Protein AF-A0A8J2H955-F1 (afdb_monomer)

pLDDT: mean 85.2, std 18.36, range [28.31, 98.69]

Foldseek 3Di:
DDDDDDPPPCPPDVVVLVVVLVVVVPPPPDDDDFPKDKFWDKAKAFDWDQDPVLLVVLLVLLLVLVLVLLCLQFQDQPPDDDPVRQQVQLVLVLLVQLLLLLLNVPPCSVVLNVVSVPQHSNCSRGPCGSVNSCVSSVVVVPDDHDDDDPVCPDCVNVVVSVLSNQLSSLSSLLVQCVVPVPDCSLVSNLVNQQVVLSRDPDPVVSVVSVVVNSNRQASCCSVQSVRSNVSSLVVVQVVCVVVVHDRDDPVNVCVVSVMDTPDIDIDIDIDIGGPD

Secondary structure (DSSP, 8-state):
-------------HHHHHHHHHHHTTS--SS-SS-EEEEEEEEEEEEE---HHHHHHHHHHHHHHHHHHHHHHHSS--TT--HHHHHHHHHHHHHHHHHHHHHH--TTHHHHHHHHHHS-HHHHHHH--HHHHHHHTT-TTTS------GGGGSHHHHHHHHHHHHHHHHHHHHHHHHH-TT-THHHHHHHHHHTGGGG-S-HHHHHHHHHT-HIIIIIHIIIII--HHHHHHHHHHHHHHHTTPPPPPHHHHHHHTT--EEEEEEEEEEEEEE--

Structure (mmCIF, N/CA/C/O backbone):
data_AF-A0A8J2H955-F1
#
_entry.id   AF-A0A8J2H955-F1
#
loop_
_atom_site.group_PDB
_atom_site.id
_atom_site.type_symbol
_atom_site.label_atom_id
_atom_site.label_alt_id
_atom_site.label_comp_id
_atom_site.label_asym_id
_atom_site.label_entity_id
_atom_site.label_seq_id
_atom_site.pdbx_PDB_ins_code
_atom_site.Cartn_x
_atom_site.Cartn_y
_atom_site.Cartn_z
_atom_site.occupancy
_atom_site.B_iso_or_equiv
_atom_site.auth_seq_id
_atom_site.auth_comp_id
_atom_site.auth_asym_id
_atom_site.auth_atom_id
_atom_site.pdbx_PDB_model_num
ATOM 1 N N . MET A 1 1 ? 15.529 -9.985 -53.900 1.00 35.44 1 MET A N 1
ATOM 2 C CA . MET A 1 1 ? 14.830 -8.709 -53.659 1.00 35.44 1 MET A CA 1
ATOM 3 C C . MET A 1 1 ? 13.388 -9.089 -53.361 1.00 35.44 1 MET A C 1
ATOM 5 O O . MET A 1 1 ? 12.715 -9.525 -54.276 1.00 35.44 1 MET A O 1
ATOM 9 N N . ASP A 1 2 ? 12.890 -9.175 -52.136 1.00 31.95 2 ASP A N 1
ATOM 10 C CA . ASP A 1 2 ? 13.379 -8.691 -50.850 1.00 31.95 2 ASP A CA 1
ATOM 11 C C . ASP A 1 2 ? 13.046 -9.694 -49.746 1.00 31.95 2 ASP A C 1
ATOM 13 O O . ASP A 1 2 ? 11.922 -10.178 -49.628 1.00 31.95 2 ASP A O 1
ATOM 17 N N . SER A 1 3 ? 14.057 -9.981 -48.932 1.00 28.31 3 SER A N 1
ATOM 18 C CA . SER A 1 3 ? 13.954 -10.643 -47.641 1.00 28.31 3 SER A CA 1
ATOM 19 C C . SER A 1 3 ? 13.573 -9.603 -46.590 1.00 28.31 3 SER A C 1
ATOM 21 O O . SER A 1 3 ? 14.404 -8.790 -46.193 1.00 28.31 3 SER A O 1
ATOM 23 N N . THR A 1 4 ? 12.332 -9.625 -46.117 1.00 31.55 4 THR A N 1
ATOM 24 C CA . THR A 1 4 ? 11.939 -8.918 -44.892 1.00 31.55 4 THR A CA 1
ATOM 25 C C . THR A 1 4 ? 12.039 -9.893 -43.724 1.00 31.55 4 THR A C 1
ATOM 27 O O . THR A 1 4 ? 11.095 -10.612 -43.403 1.00 31.55 4 THR A O 1
ATOM 30 N N . SER A 1 5 ? 13.214 -9.945 -43.092 1.00 33.41 5 SER A N 1
ATOM 31 C CA . SER A 1 5 ? 13.364 -10.534 -41.763 1.00 33.41 5 SER A CA 1
ATOM 32 C C . SER A 1 5 ? 12.702 -9.600 -40.752 1.00 33.41 5 SER A C 1
ATOM 34 O O . SER A 1 5 ? 13.206 -8.512 -40.475 1.00 33.41 5 SER A O 1
ATOM 36 N N . LYS A 1 6 ? 11.552 -10.010 -40.214 1.00 35.56 6 LYS A N 1
ATOM 37 C CA . LYS A 1 6 ? 11.031 -9.440 -38.973 1.00 35.56 6 LYS A CA 1
ATOM 38 C C . LYS A 1 6 ? 11.935 -9.925 -37.845 1.00 35.56 6 LYS A C 1
ATOM 40 O O . LYS A 1 6 ? 11.899 -11.099 -37.495 1.00 35.56 6 LYS A O 1
ATOM 45 N N . GLU A 1 7 ? 12.761 -9.030 -37.320 1.00 32.94 7 GLU A N 1
ATOM 46 C CA . GLU A 1 7 ? 13.358 -9.200 -35.999 1.00 32.94 7 GLU A CA 1
ATOM 47 C C . GLU A 1 7 ? 12.220 -9.202 -34.973 1.00 32.94 7 GLU A C 1
ATOM 49 O O . GLU A 1 7 ? 11.666 -8.160 -34.620 1.00 32.94 7 GLU A O 1
ATOM 54 N N . GLU A 1 8 ? 11.831 -10.392 -34.521 1.00 30.61 8 GLU A N 1
ATOM 55 C CA . GLU A 1 8 ? 11.134 -10.548 -33.252 1.00 30.61 8 GLU A CA 1
ATOM 56 C C . GLU A 1 8 ? 12.103 -10.117 -32.150 1.00 30.61 8 GLU A C 1
ATOM 58 O O . GLU A 1 8 ? 13.064 -10.814 -31.820 1.00 30.61 8 GLU A O 1
ATOM 63 N N . LYS A 1 9 ? 11.874 -8.923 -31.596 1.00 34.81 9 LYS A N 1
ATOM 64 C CA . LYS A 1 9 ? 12.478 -8.529 -30.328 1.00 34.81 9 LYS A CA 1
ATOM 65 C C . LYS A 1 9 ? 11.971 -9.496 -29.265 1.00 34.81 9 LYS A C 1
ATOM 67 O O . LYS A 1 9 ? 10.814 -9.442 -28.862 1.00 34.81 9 LYS A O 1
ATOM 72 N N . ASN A 1 10 ? 12.860 -10.386 -28.850 1.00 32.25 10 ASN A N 1
ATOM 73 C CA . ASN A 1 10 ? 12.700 -11.278 -27.715 1.00 32.25 10 ASN A CA 1
ATOM 74 C C . ASN A 1 10 ? 12.723 -10.421 -26.433 1.00 32.25 10 ASN A C 1
ATOM 76 O O . ASN A 1 10 ? 13.755 -10.280 -25.780 1.00 32.25 10 ASN A O 1
ATOM 80 N N . GLU A 1 11 ? 11.608 -9.765 -26.108 1.00 36.22 11 GLU A N 1
ATOM 81 C CA . GLU A 1 11 ? 11.384 -9.268 -24.752 1.00 36.22 11 GLU A CA 1
ATOM 82 C C . GLU A 1 11 ? 11.273 -10.501 -23.853 1.00 36.22 11 GLU A C 1
ATOM 84 O O . GLU A 1 11 ? 10.331 -11.286 -23.981 1.00 36.22 11 GLU A O 1
ATOM 89 N N . LEU A 1 12 ? 12.272 -10.718 -22.988 1.00 39.44 12 LEU A N 1
ATOM 90 C CA . LEU A 1 12 ? 12.205 -11.757 -21.965 1.00 39.44 12 LEU A CA 1
ATOM 91 C C . LEU A 1 12 ? 10.891 -11.584 -21.202 1.00 39.44 12 LEU A C 1
ATOM 93 O O . LEU A 1 12 ? 10.667 -10.580 -20.527 1.00 39.44 12 LEU A O 1
ATOM 97 N N . HIS A 1 13 ? 10.008 -12.569 -21.330 1.00 45.59 13 HIS A N 1
ATOM 98 C CA . HIS A 1 13 ? 8.721 -12.556 -20.661 1.00 45.59 13 HIS A CA 1
ATOM 99 C C . HIS A 1 13 ? 8.967 -12.474 -19.138 1.00 45.59 13 HIS A C 1
ATOM 101 O O . HIS A 1 13 ? 9.702 -13.313 -18.613 1.00 45.59 13 HIS A O 1
ATOM 107 N N . PRO A 1 14 ? 8.300 -11.571 -18.387 1.00 51.19 14 PRO A N 1
ATOM 108 C CA . PRO A 1 14 ? 8.472 -11.413 -16.931 1.00 51.19 14 PRO A CA 1
ATOM 109 C C . PRO A 1 14 ? 8.322 -12.704 -16.100 1.00 51.19 14 PRO A C 1
ATOM 111 O O . PRO A 1 14 ? 8.795 -12.788 -14.970 1.00 51.19 14 PRO A O 1
ATOM 114 N N . LYS A 1 15 ? 7.703 -13.750 -16.671 1.00 44.62 15 LYS A N 1
ATOM 115 C CA . LYS A 1 15 ? 7.627 -15.093 -16.083 1.00 44.62 15 LYS A CA 1
ATOM 116 C C . LYS A 1 15 ? 9.001 -15.751 -15.919 1.00 44.62 15 LYS A C 1
ATOM 118 O O . LYS A 1 15 ? 9.215 -16.387 -14.896 1.00 44.62 15 LYS A O 1
ATOM 123 N N . GLN A 1 16 ? 9.916 -15.592 -16.880 1.00 41.28 16 GLN A N 1
ATOM 124 C CA . GLN A 1 16 ? 11.259 -16.181 -16.799 1.00 41.28 16 GLN A CA 1
ATOM 125 C C . GLN A 1 16 ? 12.101 -15.509 -15.709 1.00 41.28 16 GLN A C 1
ATOM 127 O O . GLN A 1 16 ? 12.694 -16.207 -14.897 1.00 41.28 16 GLN A O 1
ATOM 132 N N . MET A 1 17 ? 12.046 -14.178 -15.588 1.00 48.97 17 MET A N 1
ATOM 133 C CA . MET A 1 17 ? 12.744 -13.459 -14.508 1.00 48.97 17 MET A CA 1
ATOM 134 C C . MET A 1 17 ? 12.231 -13.851 -13.111 1.00 48.97 17 MET A C 1
ATOM 136 O O . MET A 1 17 ? 13.016 -14.000 -12.176 1.00 48.97 17 MET A O 1
ATOM 140 N N . LEU A 1 18 ? 10.919 -14.073 -12.966 1.00 46.69 18 LEU A N 1
ATOM 141 C CA . LEU A 1 18 ? 10.320 -14.554 -11.716 1.00 46.69 18 LEU A CA 1
ATOM 142 C C . LEU A 1 18 ? 10.755 -15.988 -11.367 1.00 46.69 18 LEU A C 1
ATOM 144 O O . LEU A 1 18 ? 11.011 -16.273 -10.200 1.00 46.69 18 LEU A O 1
ATOM 148 N N . GLU A 1 19 ? 10.851 -16.889 -12.346 1.00 46.38 19 GLU A N 1
ATOM 149 C CA . GLU A 1 19 ? 11.301 -18.271 -12.123 1.00 46.38 19 GLU A CA 1
ATOM 150 C C . GLU A 1 19 ? 12.807 -18.367 -11.827 1.00 46.38 19 GLU A C 1
ATOM 152 O O . GLU A 1 19 ? 13.218 -19.187 -10.998 1.00 46.38 19 GLU A O 1
ATOM 157 N N . ASP A 1 20 ? 13.621 -17.503 -12.434 1.00 46.16 20 ASP A N 1
ATOM 158 C CA . ASP A 1 20 ? 15.072 -17.473 -12.228 1.00 46.16 20 ASP A CA 1
ATOM 159 C C . ASP A 1 20 ? 15.448 -16.912 -10.844 1.00 46.16 20 ASP A C 1
ATOM 161 O O . ASP A 1 20 ? 16.316 -17.470 -10.164 1.00 46.16 20 ASP A O 1
ATOM 165 N N . ASN A 1 21 ? 14.710 -15.913 -10.341 1.00 45.81 21 ASN A N 1
ATOM 166 C CA . ASN A 1 21 ? 14.867 -15.420 -8.964 1.00 45.81 21 ASN A CA 1
ATOM 167 C C . ASN A 1 21 ? 14.533 -16.496 -7.908 1.00 45.81 21 ASN A C 1
ATOM 169 O O . ASN A 1 21 ? 15.159 -16.542 -6.848 1.00 45.81 21 ASN A O 1
ATOM 173 N N . TYR A 1 22 ? 13.599 -17.412 -8.198 1.00 41.28 22 TYR A N 1
ATOM 174 C CA . TYR A 1 22 ? 13.257 -18.525 -7.299 1.00 41.28 22 TYR A CA 1
ATOM 175 C C . TYR A 1 22 ? 14.328 -19.628 -7.250 1.00 41.28 22 TYR A C 1
ATOM 177 O O . TYR A 1 22 ? 14.426 -20.334 -6.242 1.00 41.28 22 TYR A O 1
ATOM 185 N N . LYS A 1 23 ? 15.131 -19.799 -8.309 1.00 39.19 23 LYS A N 1
ATOM 186 C CA . LYS A 1 23 ? 16.184 -20.830 -8.364 1.00 39.19 23 LYS A CA 1
ATOM 187 C C . LYS A 1 23 ? 17.465 -20.416 -7.643 1.00 39.19 23 LYS A C 1
ATOM 189 O O . LYS A 1 23 ? 18.074 -21.264 -6.994 1.00 39.19 23 LYS A O 1
ATOM 194 N N . ASN A 1 24 ? 17.835 -19.136 -7.678 1.00 40.72 24 ASN A N 1
ATOM 195 C CA . ASN A 1 24 ? 19.084 -18.665 -7.066 1.00 40.72 24 ASN A CA 1
ATOM 196 C C . ASN A 1 24 ? 19.107 -18.739 -5.529 1.00 40.72 24 ASN A C 1
ATOM 198 O O . ASN A 1 24 ? 20.179 -18.842 -4.945 1.00 40.72 24 ASN A O 1
ATOM 202 N N . ILE A 1 25 ? 17.952 -18.763 -4.857 1.00 46.31 25 ILE A N 1
ATOM 203 C CA . ILE A 1 25 ? 17.896 -18.814 -3.382 1.00 46.31 25 ILE A CA 1
ATOM 204 C C . ILE A 1 25 ? 18.061 -20.249 -2.848 1.00 46.31 25 ILE A C 1
ATOM 206 O O . ILE A 1 25 ? 18.458 -20.445 -1.702 1.00 46.31 25 ILE A O 1
ATOM 210 N N . LYS A 1 26 ? 17.792 -21.278 -3.664 1.00 37.78 26 LYS A N 1
ATOM 211 C CA . LYS A 1 26 ? 17.841 -22.681 -3.216 1.00 37.78 26 LYS A CA 1
ATOM 212 C C . LYS A 1 26 ? 19.229 -23.328 -3.271 1.00 37.78 26 LYS A C 1
ATOM 214 O O . LYS A 1 26 ? 19.390 -24.376 -2.659 1.00 37.78 26 LYS A O 1
ATOM 219 N N . ASN A 1 27 ? 20.202 -22.732 -3.963 1.00 37.16 27 ASN A N 1
ATOM 220 C CA . ASN A 1 27 ? 21.487 -23.383 -4.258 1.00 37.16 27 ASN A CA 1
ATOM 221 C C . ASN A 1 27 ? 22.682 -22.918 -3.403 1.00 37.16 27 ASN A C 1
ATOM 223 O O . ASN A 1 27 ? 23.771 -23.444 -3.593 1.00 37.16 27 ASN A O 1
ATOM 227 N N . ASN A 1 28 ? 22.507 -22.003 -2.444 1.00 41.75 28 ASN A N 1
ATOM 228 C CA . ASN A 1 28 ? 23.615 -21.497 -1.614 1.00 41.75 28 ASN A CA 1
ATOM 229 C C . ASN A 1 28 ? 23.723 -22.176 -0.233 1.00 41.75 28 ASN A C 1
ATOM 231 O O . ASN A 1 28 ? 24.214 -21.569 0.713 1.00 41.75 28 ASN A O 1
ATOM 235 N N . SER A 1 29 ? 23.238 -23.414 -0.072 1.00 39.72 29 SER A N 1
ATOM 236 C CA . SER A 1 29 ? 23.275 -24.114 1.224 1.00 39.72 29 SER A CA 1
ATOM 237 C C . SER A 1 29 ? 24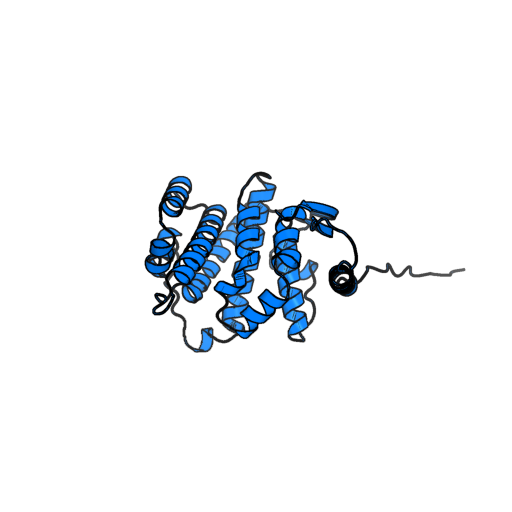.455 -25.071 1.417 1.00 39.72 29 SER A C 1
ATOM 239 O O . SER A 1 29 ? 24.430 -25.847 2.369 1.00 39.72 29 SER A O 1
ATOM 241 N N . GLU A 1 30 ? 25.474 -25.045 0.560 1.00 44.12 30 GLU A N 1
ATOM 242 C CA . GLU A 1 30 ? 26.672 -25.866 0.749 1.00 44.12 30 GLU A CA 1
ATOM 243 C C . GLU A 1 30 ? 27.929 -24.989 0.675 1.00 44.12 30 GLU A C 1
ATOM 245 O O . GLU A 1 30 ? 28.209 -24.381 -0.351 1.00 44.12 30 GLU A O 1
ATOM 250 N N . GLU A 1 31 ? 28.642 -24.955 1.809 1.00 45.91 31 GLU A N 1
ATOM 251 C CA . GLU A 1 31 ? 30.013 -24.459 2.017 1.00 45.91 31 GLU A CA 1
ATOM 252 C C . GLU A 1 31 ? 30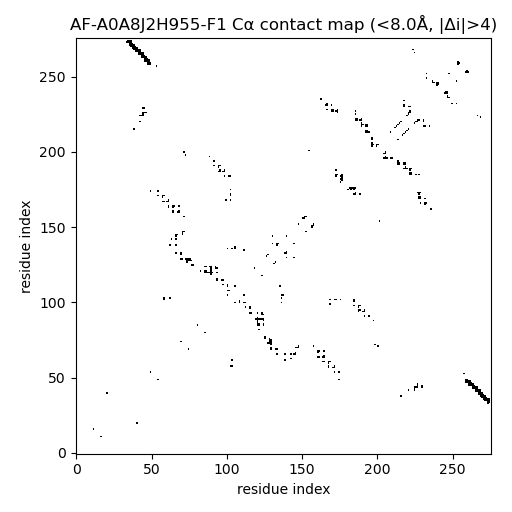.238 -22.931 2.003 1.00 45.91 31 GLU A C 1
ATOM 254 O O . GLU A 1 31 ? 30.632 -22.368 0.994 1.00 45.91 31 GLU A O 1
ATOM 259 N N . ASP A 1 32 ? 30.078 -22.262 3.159 1.00 43.00 32 ASP A N 1
ATOM 260 C CA . ASP A 1 32 ? 31.187 -21.521 3.799 1.00 43.00 32 ASP A CA 1
ATOM 261 C C . ASP A 1 32 ? 30.818 -20.907 5.168 1.00 43.00 32 ASP A C 1
ATOM 263 O O . ASP A 1 32 ? 29.679 -20.544 5.457 1.00 43.00 32 ASP A O 1
ATOM 267 N N . ASN A 1 33 ? 31.823 -20.818 6.042 1.00 49.03 33 ASN A N 1
ATOM 268 C CA . ASN A 1 33 ? 31.732 -20.562 7.488 1.00 49.03 33 ASN A CA 1
ATOM 269 C C . ASN A 1 33 ? 31.564 -19.075 7.888 1.00 49.03 33 ASN A C 1
ATOM 271 O O . ASN A 1 33 ? 31.994 -18.658 8.964 1.00 49.03 33 ASN A O 1
ATOM 275 N N . HIS A 1 34 ? 30.902 -18.280 7.051 1.00 53.28 34 HIS A N 1
ATOM 276 C CA . HIS A 1 34 ? 30.410 -16.946 7.389 1.00 53.28 34 HIS A CA 1
ATOM 277 C C . HIS A 1 34 ? 28.978 -16.839 6.872 1.00 53.28 34 HIS A C 1
ATOM 279 O O . HIS A 1 34 ? 28.743 -16.794 5.670 1.00 53.28 34 HIS A O 1
ATOM 285 N N . HIS A 1 35 ? 27.999 -16.860 7.778 1.00 69.56 35 HIS A N 1
ATOM 286 C CA . HIS A 1 35 ? 26.599 -16.672 7.412 1.00 69.56 35 HIS A CA 1
ATOM 287 C C . HIS A 1 35 ? 26.388 -15.202 7.022 1.00 69.56 35 HIS A C 1
ATOM 289 O O . HIS A 1 35 ? 26.024 -14.368 7.841 1.00 69.56 35 HIS A O 1
ATOM 295 N N . GLU A 1 36 ? 26.679 -14.864 5.774 1.00 77.06 36 GLU A N 1
ATOM 296 C CA . GLU A 1 36 ? 26.349 -13.575 5.178 1.00 77.06 36 GLU A CA 1
ATOM 297 C C . GLU A 1 36 ? 24.995 -13.682 4.464 1.00 77.06 36 GLU A C 1
ATOM 299 O O . GLU A 1 36 ? 24.672 -14.677 3.809 1.00 77.06 36 GLU A O 1
ATOM 304 N N . PHE A 1 37 ? 24.161 -12.658 4.619 1.00 82.38 37 PHE A N 1
ATOM 305 C CA . PHE A 1 37 ? 22.978 -12.474 3.799 1.00 82.38 37 PHE A CA 1
ATOM 306 C C . PHE A 1 37 ? 23.410 -11.884 2.460 1.00 82.38 37 PHE A C 1
ATOM 308 O O . PHE A 1 37 ? 23.890 -10.752 2.406 1.00 82.38 37 PHE A O 1
ATOM 315 N N . HIS A 1 38 ? 23.190 -12.636 1.382 1.00 85.94 38 HIS A N 1
ATOM 316 C CA . HIS A 1 38 ? 23.414 -12.164 0.021 1.00 85.94 38 HIS A CA 1
ATOM 317 C C . HIS A 1 38 ? 22.083 -11.991 -0.713 1.00 85.94 38 HIS A C 1
ATOM 319 O O . HIS A 1 38 ? 21.318 -12.945 -0.873 1.00 85.94 38 HIS A O 1
ATOM 325 N N . TYR A 1 39 ? 21.836 -10.787 -1.222 1.00 87.88 39 TYR A N 1
ATOM 326 C CA . TYR A 1 39 ? 20.731 -10.490 -2.126 1.00 87.88 39 TYR A CA 1
ATOM 327 C C . TYR A 1 39 ? 21.271 -9.835 -3.393 1.00 87.88 39 TYR A C 1
ATOM 329 O O . TYR A 1 39 ? 21.772 -8.712 -3.356 1.00 87.88 39 TYR A O 1
ATOM 337 N N . LYS A 1 40 ? 21.141 -10.545 -4.519 1.00 91.88 40 LYS A N 1
ATOM 338 C CA . LYS A 1 40 ? 21.481 -10.039 -5.849 1.00 91.88 40 LYS A CA 1
ATOM 339 C C . LYS A 1 40 ? 20.263 -10.085 -6.753 1.00 91.88 40 LYS A C 1
ATOM 341 O O . LYS A 1 40 ? 19.652 -11.143 -6.894 1.00 91.88 40 LYS A O 1
ATOM 346 N N . ALA A 1 41 ? 19.918 -8.956 -7.360 1.00 92.00 41 ALA A N 1
ATOM 347 C CA . ALA A 1 41 ? 18.786 -8.859 -8.274 1.00 92.00 41 ALA A CA 1
ATOM 348 C C . ALA A 1 41 ? 18.975 -7.712 -9.269 1.00 92.00 41 ALA A C 1
ATOM 350 O O . ALA A 1 41 ? 19.449 -6.643 -8.897 1.00 92.00 41 ALA A O 1
ATOM 351 N N . THR A 1 42 ? 18.524 -7.909 -10.505 1.00 94.19 42 THR A N 1
ATOM 352 C CA . THR A 1 42 ? 18.319 -6.822 -11.468 1.00 94.19 42 THR A CA 1
ATOM 353 C C . THR A 1 42 ? 16.848 -6.426 -11.425 1.00 94.19 42 THR A C 1
ATOM 355 O O . THR A 1 42 ? 15.975 -7.227 -11.762 1.00 94.19 42 THR A O 1
ATOM 358 N N . LEU A 1 43 ? 16.565 -5.205 -10.977 1.00 94.19 43 LEU A N 1
ATOM 359 C CA . LEU A 1 43 ? 15.209 -4.684 -10.812 1.00 94.19 43 LEU A CA 1
ATOM 360 C C . LEU A 1 43 ? 14.864 -3.713 -11.939 1.00 94.19 43 LEU A C 1
ATOM 362 O O . LEU A 1 43 ? 15.673 -2.852 -12.279 1.00 94.19 43 LEU A O 1
ATOM 366 N N . LEU A 1 44 ? 13.648 -3.805 -12.475 1.00 94.94 44 LEU A N 1
ATOM 367 C CA . LEU A 1 44 ? 13.115 -2.778 -13.365 1.00 94.94 44 LEU A CA 1
ATOM 368 C C . LEU A 1 44 ? 12.621 -1.596 -12.524 1.00 94.94 44 LEU A C 1
ATOM 370 O O . LEU A 1 44 ? 11.819 -1.770 -11.608 1.00 94.94 44 LEU A O 1
ATOM 374 N N . ARG A 1 45 ? 13.106 -0.397 -12.842 1.00 96.62 45 ARG A N 1
ATOM 375 C CA . ARG A 1 45 ? 12.701 0.864 -12.221 1.00 96.62 45 ARG A CA 1
ATOM 376 C C . ARG A 1 45 ? 12.099 1.786 -13.264 1.00 96.62 45 ARG A C 1
ATOM 378 O O . ARG A 1 45 ? 12.731 2.086 -14.279 1.00 96.62 45 ARG A O 1
ATOM 385 N N . HIS A 1 46 ? 10.921 2.309 -12.965 1.00 97.94 46 HIS A N 1
ATOM 386 C CA . HIS A 1 46 ? 10.287 3.369 -13.723 1.00 97.94 46 HIS A CA 1
ATOM 387 C C . HIS A 1 46 ? 10.363 4.705 -12.981 1.00 97.94 46 HIS A C 1
ATOM 389 O O . HIS A 1 46 ? 10.313 4.793 -11.756 1.00 97.94 46 HIS A O 1
ATOM 395 N N . THR A 1 47 ? 10.475 5.781 -13.752 1.00 97.00 47 THR A N 1
ATOM 396 C CA . THR A 1 47 ? 10.237 7.149 -13.283 1.00 97.00 47 THR A CA 1
ATOM 397 C C . THR A 1 47 ? 8.931 7.634 -13.885 1.00 97.00 47 THR A C 1
ATOM 399 O O . THR A 1 47 ? 8.737 7.505 -15.094 1.00 97.00 47 THR A O 1
ATOM 402 N N . TYR A 1 48 ? 8.055 8.215 -13.068 1.00 97.69 48 TYR A N 1
ATOM 403 C CA . TYR A 1 48 ? 6.702 8.581 -13.486 1.00 97.69 48 TYR A CA 1
ATOM 404 C C . TYR A 1 48 ? 6.517 10.097 -13.561 1.00 97.69 48 TYR A C 1
ATOM 406 O O . TYR A 1 48 ? 7.091 10.852 -12.772 1.00 97.69 48 TYR A O 1
ATOM 414 N N . ASN A 1 49 ? 5.657 10.541 -14.474 1.00 96.12 49 ASN A N 1
ATOM 415 C CA . ASN A 1 49 ? 5.150 11.906 -14.511 1.00 96.12 49 ASN A CA 1
ATOM 416 C C . ASN A 1 49 ? 3.998 12.063 -13.507 1.00 96.12 49 ASN A C 1
ATOM 418 O O . ASN A 1 49 ? 2.829 11.814 -13.821 1.00 96.12 49 ASN A O 1
ATOM 422 N N . LEU A 1 50 ? 4.343 12.453 -12.282 1.00 93.81 50 LEU A N 1
ATOM 423 C CA . LEU A 1 50 ? 3.408 12.615 -11.169 1.00 93.81 50 LEU A CA 1
ATOM 424 C C . LEU A 1 50 ? 3.052 14.092 -10.990 1.00 93.81 50 LEU A C 1
ATOM 426 O O . LEU A 1 50 ? 3.553 14.769 -10.091 1.00 93.81 50 LEU A O 1
ATOM 430 N N . ASN A 1 51 ? 2.221 14.616 -11.893 1.00 90.69 51 ASN A N 1
ATOM 431 C CA . ASN A 1 51 ? 1.799 16.011 -11.808 1.00 90.69 51 ASN A CA 1
ATOM 432 C C . ASN A 1 51 ? 0.863 16.250 -10.593 1.00 90.69 51 ASN A C 1
ATOM 434 O O . ASN A 1 51 ? 0.122 15.343 -10.205 1.00 90.69 51 ASN A O 1
ATOM 438 N N . PRO A 1 52 ? 0.866 17.455 -9.988 1.00 90.31 52 PRO A N 1
ATOM 439 C CA . PRO A 1 52 ? 0.095 17.717 -8.769 1.00 90.31 52 PRO A CA 1
ATOM 440 C C . PRO A 1 52 ? -1.420 17.524 -8.913 1.00 90.31 52 PRO A C 1
ATOM 442 O O . PRO A 1 52 ? -2.058 17.042 -7.984 1.00 90.31 52 PRO A O 1
ATOM 445 N N . GLU A 1 53 ? -2.007 17.866 -10.064 1.00 91.50 53 GLU A N 1
ATOM 446 C CA . GLU A 1 53 ? -3.453 17.725 -10.295 1.00 91.50 53 GLU A CA 1
ATOM 447 C C . GLU A 1 53 ? -3.895 16.259 -10.213 1.00 91.50 53 GLU A C 1
ATOM 449 O O . GLU A 1 53 ? -4.830 15.929 -9.486 1.00 91.50 53 GLU A O 1
ATOM 454 N N . ARG A 1 54 ? -3.162 15.359 -10.878 1.00 91.31 54 ARG A N 1
ATOM 455 C CA . ARG A 1 54 ? -3.403 13.911 -10.821 1.00 91.31 54 ARG A CA 1
ATOM 456 C C . ARG A 1 54 ? -3.178 13.358 -9.424 1.00 91.31 54 ARG A C 1
ATOM 458 O O . ARG A 1 54 ? -3.939 12.511 -8.968 1.00 91.31 54 ARG A O 1
ATOM 465 N N . ILE A 1 55 ? -2.147 13.829 -8.729 1.00 95.38 55 ILE A N 1
ATOM 466 C CA . ILE A 1 55 ? -1.879 13.391 -7.359 1.00 95.38 55 ILE A CA 1
ATOM 467 C C . ILE A 1 55 ? -3.009 13.801 -6.417 1.00 95.38 55 ILE A C 1
ATOM 469 O O . ILE A 1 55 ? -3.421 12.978 -5.604 1.00 95.38 55 ILE A O 1
ATOM 473 N N . ASN A 1 56 ? -3.594 14.989 -6.584 1.00 94.00 56 ASN A N 1
ATOM 474 C CA . ASN A 1 56 ? -4.777 15.389 -5.822 1.00 94.00 56 ASN A CA 1
ATOM 475 C C . ASN A 1 56 ? -5.959 14.432 -6.073 1.00 94.00 56 ASN A C 1
ATOM 477 O O . ASN A 1 56 ? -6.615 14.002 -5.127 1.00 94.00 56 ASN A O 1
ATOM 481 N N . GLU A 1 57 ? -6.209 14.029 -7.325 1.00 94.81 57 GLU A N 1
ATOM 482 C CA . GLU A 1 57 ? -7.249 13.033 -7.640 1.00 94.81 57 GLU A CA 1
ATOM 483 C C . GLU A 1 57 ? -6.969 11.672 -6.980 1.00 94.81 57 GLU A C 1
ATOM 485 O O . GLU A 1 57 ? -7.873 11.042 -6.418 1.00 94.81 57 GLU A O 1
ATOM 490 N N . VAL A 1 58 ? -5.712 11.218 -7.014 1.00 96.69 58 VAL A N 1
ATOM 491 C CA . VAL A 1 58 ? -5.284 9.979 -6.348 1.00 96.69 58 VAL A CA 1
ATOM 492 C C . VAL A 1 58 ? -5.465 10.092 -4.835 1.00 96.69 58 VAL A C 1
ATOM 494 O O . VAL A 1 58 ? -5.955 9.140 -4.232 1.00 96.69 58 VAL A O 1
ATOM 497 N N . GLN A 1 59 ? -5.151 11.234 -4.218 1.00 95.44 59 GLN A N 1
ATOM 498 C CA . GLN A 1 59 ? -5.361 11.478 -2.786 1.00 95.44 59 GLN A CA 1
ATOM 499 C C . GLN A 1 59 ? -6.843 11.437 -2.401 1.00 95.44 59 GLN A C 1
ATOM 501 O O . GLN A 1 59 ? -7.202 10.808 -1.404 1.00 95.44 59 GLN A O 1
ATOM 506 N N . GLU A 1 60 ? -7.724 12.047 -3.194 1.00 94.06 60 GLU A N 1
ATOM 507 C CA . GLU A 1 60 ? -9.167 12.009 -2.936 1.00 94.06 60 GLU A CA 1
ATOM 508 C C . GLU A 1 60 ? -9.735 10.589 -3.053 1.00 94.06 60 GLU A C 1
ATOM 510 O O . GLU A 1 60 ? -10.547 10.156 -2.229 1.00 94.06 60 GLU A O 1
ATOM 515 N N . ASN A 1 61 ? -9.269 9.809 -4.029 1.00 95.88 61 ASN A N 1
ATOM 516 C CA . ASN A 1 61 ? -9.638 8.398 -4.128 1.00 95.88 61 ASN A CA 1
ATOM 517 C C . ASN A 1 61 ? -9.019 7.560 -3.003 1.00 95.88 61 ASN A C 1
ATOM 519 O O . ASN A 1 61 ? -9.694 6.697 -2.439 1.00 95.88 61 ASN A O 1
ATOM 523 N N . PHE A 1 62 ? -7.779 7.851 -2.614 1.00 97.50 62 PHE A N 1
ATOM 524 C CA . PHE A 1 62 ? -7.106 7.198 -1.500 1.00 97.50 62 PHE A CA 1
ATOM 525 C C . PHE A 1 62 ? -7.882 7.372 -0.196 1.00 97.50 62 PHE A C 1
ATOM 527 O O . PHE A 1 62 ? -8.072 6.391 0.511 1.00 97.50 62 PHE A O 1
ATOM 534 N N . LYS A 1 63 ? -8.422 8.563 0.094 1.00 96.00 63 LYS A N 1
ATOM 535 C CA . LYS A 1 63 ? -9.282 8.800 1.270 1.00 96.00 63 LYS A CA 1
ATOM 536 C C . LYS A 1 63 ? -10.513 7.889 1.285 1.00 96.00 63 LYS A C 1
ATOM 538 O O . LYS A 1 63 ? -10.856 7.338 2.331 1.00 96.00 63 LYS A O 1
ATOM 543 N N . LYS A 1 64 ? -11.151 7.673 0.128 1.00 95.88 64 LYS A N 1
ATOM 544 C CA . LYS A 1 64 ? -12.291 6.746 -0.009 1.00 95.88 64 LYS A CA 1
ATOM 545 C C . LYS A 1 64 ? -11.866 5.301 0.251 1.00 95.88 64 LYS A C 1
ATOM 547 O O . LYS A 1 64 ? -12.514 4.607 1.033 1.00 95.88 64 LYS A O 1
ATOM 552 N N . TYR A 1 65 ? -10.764 4.860 -0.358 1.00 96.94 65 TYR A N 1
ATOM 553 C CA . TYR A 1 65 ? -10.241 3.506 -0.155 1.00 96.94 65 TYR A CA 1
ATOM 554 C C . TYR A 1 65 ? -9.768 3.282 1.280 1.00 96.94 65 TYR A C 1
ATOM 556 O O . TYR A 1 65 ? -10.040 2.230 1.845 1.00 96.94 65 TYR A O 1
ATOM 564 N N . LEU A 1 66 ? -9.143 4.283 1.900 1.00 96.69 66 LEU A N 1
ATOM 565 C CA . LEU A 1 66 ? -8.740 4.275 3.300 1.00 96.69 66 LEU A CA 1
ATOM 566 C C . LEU A 1 66 ? -9.956 4.138 4.224 1.00 96.69 66 LEU A C 1
ATOM 568 O O . LEU A 1 66 ? -9.921 3.325 5.141 1.00 96.69 66 LEU A O 1
ATOM 572 N N . ASN A 1 67 ? -11.047 4.867 3.966 1.00 95.56 67 ASN A N 1
ATOM 573 C CA . ASN A 1 67 ? -12.279 4.760 4.754 1.00 95.56 67 ASN A CA 1
ATOM 574 C C . ASN A 1 67 ? -12.853 3.333 4.744 1.00 95.56 67 ASN A C 1
ATOM 576 O O . ASN A 1 67 ? -13.335 2.860 5.769 1.00 95.56 67 ASN A O 1
ATOM 580 N N . ILE A 1 68 ? -12.778 2.640 3.604 1.00 95.12 68 ILE A N 1
ATOM 581 C CA . ILE A 1 68 ? -13.230 1.248 3.468 1.00 95.12 68 ILE A CA 1
ATOM 582 C C . ILE A 1 68 ? -12.225 0.281 4.110 1.00 95.12 68 ILE A C 1
ATOM 584 O O . ILE A 1 68 ? -12.599 -0.605 4.871 1.00 95.12 68 ILE A O 1
ATOM 588 N N . PHE A 1 69 ? -10.935 0.467 3.841 1.00 95.56 69 PHE A N 1
ATOM 589 C CA . PHE A 1 69 ? -9.852 -0.352 4.380 1.00 95.56 69 PHE A CA 1
ATOM 590 C C . PHE A 1 69 ? -9.803 -0.326 5.915 1.00 95.56 69 PHE A C 1
ATOM 592 O O . PHE A 1 69 ? -9.651 -1.368 6.551 1.00 95.56 69 PHE A O 1
ATOM 599 N N . LEU A 1 70 ? -10.010 0.843 6.528 1.00 94.50 70 LEU A N 1
ATOM 600 C CA . LEU A 1 70 ? -10.109 0.976 7.981 1.00 94.50 70 LEU A CA 1
ATOM 601 C C . LEU A 1 70 ? -11.312 0.218 8.550 1.00 94.50 70 LEU A C 1
ATOM 603 O O . LEU A 1 70 ? -11.192 -0.344 9.637 1.00 94.50 70 LEU A O 1
ATOM 607 N N . ALA A 1 71 ? -12.436 0.157 7.830 1.00 93.06 71 ALA A N 1
ATOM 608 C CA . ALA A 1 71 ? -13.585 -0.631 8.266 1.00 93.06 71 ALA A CA 1
ATOM 609 C C . ALA A 1 71 ? -13.234 -2.130 8.316 1.00 93.06 71 ALA A C 1
ATOM 611 O O . ALA A 1 71 ? -13.600 -2.815 9.267 1.00 93.06 71 ALA A O 1
ATOM 612 N N . TYR A 1 72 ? -12.437 -2.643 7.375 1.00 91.56 72 TYR A N 1
ATOM 613 C CA . TYR A 1 72 ? -12.004 -4.045 7.435 1.00 91.56 72 TYR A CA 1
ATOM 614 C C . TYR A 1 72 ? -11.087 -4.347 8.624 1.00 91.56 72 TYR A C 1
ATOM 616 O O . TYR A 1 72 ? -11.220 -5.405 9.233 1.00 91.56 72 TYR A O 1
ATOM 624 N N . ILE A 1 73 ? -10.157 -3.447 8.965 1.00 89.62 73 ILE A N 1
ATOM 625 C CA . ILE A 1 73 ? -9.084 -3.775 9.923 1.00 89.62 73 ILE A CA 1
ATOM 626 C C . ILE A 1 73 ? -9.298 -3.214 11.334 1.00 89.62 73 ILE A C 1
ATOM 628 O O . ILE A 1 73 ? -8.594 -3.648 12.246 1.00 89.62 73 ILE A O 1
ATOM 632 N N . ARG A 1 74 ? -10.218 -2.252 11.533 1.00 88.44 74 ARG A N 1
ATOM 633 C CA . ARG A 1 74 ? -10.420 -1.533 12.812 1.00 88.44 74 ARG A CA 1
ATOM 634 C C . ARG A 1 74 ? -11.871 -1.471 13.310 1.00 88.44 74 ARG A C 1
ATOM 636 O O . ARG A 1 74 ? -12.131 -0.698 14.230 1.00 88.44 74 ARG A O 1
ATOM 643 N N . THR A 1 75 ? -12.812 -2.236 12.751 1.00 81.56 75 THR A N 1
ATOM 644 C CA . THR A 1 75 ? -14.207 -2.215 13.249 1.00 81.56 75 THR A CA 1
ATOM 645 C C . THR A 1 75 ? -14.306 -2.712 14.693 1.00 81.56 75 THR A C 1
ATOM 647 O O . THR A 1 75 ? -14.962 -2.065 15.505 1.00 81.56 75 THR A O 1
ATOM 650 N N . ASP A 1 76 ? -13.573 -3.772 15.044 1.00 72.62 76 ASP A N 1
ATOM 651 C CA . ASP A 1 76 ? -13.656 -4.396 16.366 1.00 72.62 76 ASP A CA 1
ATOM 652 C C . ASP A 1 76 ? -12.323 -4.380 17.124 1.00 72.62 76 ASP A C 1
ATOM 654 O O . ASP A 1 76 ? -11.230 -4.339 16.547 1.00 72.62 76 ASP A O 1
ATOM 658 N N . LYS A 1 77 ? -12.413 -4.435 18.459 1.00 71.31 77 LYS A N 1
ATOM 659 C CA . LYS A 1 77 ? -11.247 -4.640 19.326 1.00 71.31 77 LYS A CA 1
ATOM 660 C C . LYS A 1 77 ? -10.794 -6.097 19.228 1.00 71.31 77 LYS A C 1
ATOM 662 O O . LYS A 1 77 ? -11.635 -6.984 19.326 1.00 71.31 77 LYS A O 1
ATOM 667 N N . PRO A 1 78 ? -9.485 -6.381 19.124 1.00 68.44 78 PRO A N 1
ATOM 668 C CA . PRO A 1 78 ? -9.004 -7.755 19.195 1.00 68.44 78 PRO A CA 1
ATOM 669 C C . PRO A 1 78 ? -9.259 -8.325 20.602 1.00 68.44 78 PRO A C 1
ATOM 671 O O . PRO A 1 78 ? -8.523 -8.029 21.543 1.00 68.44 78 PRO A O 1
ATOM 674 N N . GLU A 1 79 ? -10.314 -9.132 20.750 1.00 61.59 79 GLU A N 1
ATOM 675 C CA . GLU A 1 79 ? -10.791 -9.648 22.046 1.00 61.59 79 GLU A CA 1
ATOM 676 C C . GLU A 1 79 ? -9.838 -10.673 22.692 1.00 61.59 79 GLU A C 1
ATOM 678 O O . GLU A 1 79 ? -9.869 -10.866 23.906 1.00 61.59 79 GLU A O 1
ATOM 683 N N . SER A 1 80 ? -8.954 -11.306 21.910 1.00 57.31 80 SER A N 1
ATOM 684 C CA . SER A 1 80 ? -8.203 -12.499 22.336 1.00 57.31 80 SER A CA 1
ATOM 685 C C . SER A 1 80 ? -6.697 -12.469 22.054 1.00 57.31 80 SER A C 1
ATOM 687 O O . SER A 1 80 ? -6.044 -13.510 22.123 1.00 57.31 80 SER A O 1
ATOM 689 N N . ALA A 1 81 ? -6.126 -11.314 21.710 1.00 66.75 81 ALA A N 1
ATOM 690 C CA . ALA A 1 81 ? -4.696 -11.232 21.426 1.00 66.75 81 ALA A CA 1
ATOM 691 C C . ALA A 1 81 ? -3.879 -11.275 22.729 1.00 66.75 81 ALA A C 1
ATOM 693 O O . ALA A 1 81 ? -4.105 -10.482 23.653 1.00 66.75 81 ALA A O 1
ATOM 694 N N . ASP A 1 82 ? -2.898 -12.179 22.800 1.00 84.88 82 ASP A N 1
ATOM 695 C CA . ASP A 1 82 ? -1.925 -12.175 23.891 1.00 84.88 82 ASP A CA 1
ATOM 696 C C . ASP A 1 82 ? -1.115 -10.857 23.904 1.00 84.88 82 ASP A C 1
ATOM 698 O O . ASP A 1 82 ? -1.223 -9.997 23.021 1.00 84.88 82 ASP A O 1
ATOM 702 N N . PHE A 1 83 ? -0.325 -10.633 24.956 1.00 85.62 83 PHE A N 1
ATOM 703 C CA . PHE A 1 83 ? 0.459 -9.401 25.072 1.00 85.62 83 PHE A CA 1
ATOM 704 C C . PHE A 1 83 ? 1.402 -9.177 23.876 1.00 85.62 83 PHE A C 1
ATOM 706 O O . PHE A 1 83 ? 1.456 -8.063 23.353 1.00 85.62 83 PHE A O 1
ATOM 713 N N . PHE A 1 84 ? 2.096 -10.216 23.407 1.00 86.00 84 PHE A N 1
ATOM 714 C CA . PHE A 1 84 ? 3.045 -10.109 22.299 1.00 86.00 84 PHE A CA 1
ATOM 715 C C . PHE A 1 84 ? 2.339 -9.804 20.979 1.00 86.00 84 PHE A C 1
ATOM 717 O O . PHE A 1 84 ? 2.777 -8.921 20.244 1.00 86.00 84 PHE A O 1
ATOM 724 N N . GLN A 1 85 ? 1.213 -10.462 20.703 1.00 85.19 85 GLN A N 1
ATOM 725 C CA . GLN A 1 85 ? 0.395 -10.189 19.523 1.00 85.19 85 GLN A CA 1
ATOM 726 C C . GLN A 1 85 ? -0.098 -8.743 19.504 1.00 85.19 85 GLN A C 1
ATOM 728 O O . GLN A 1 85 ? -0.010 -8.080 18.471 1.00 85.19 85 GLN A O 1
ATOM 733 N N . ARG A 1 86 ? -0.547 -8.214 20.651 1.00 87.38 86 ARG A N 1
ATOM 734 C CA . ARG A 1 86 ? -0.968 -6.808 20.756 1.00 87.38 86 ARG A CA 1
ATOM 735 C C . ARG A 1 86 ? 0.173 -5.837 20.492 1.00 87.38 86 ARG A C 1
ATOM 737 O O . ARG A 1 86 ? -0.045 -4.848 19.799 1.00 87.38 86 ARG A O 1
ATOM 744 N N . VAL A 1 87 ? 1.371 -6.117 21.003 1.00 89.31 87 VAL A N 1
ATOM 745 C CA . VAL A 1 87 ? 2.561 -5.299 20.726 1.00 89.31 87 VAL A CA 1
ATOM 746 C C . VAL A 1 87 ? 2.911 -5.341 19.238 1.00 89.31 87 VAL A C 1
ATOM 748 O O . VAL A 1 87 ? 3.108 -4.291 18.635 1.00 89.31 87 VAL A O 1
ATOM 751 N N . THR A 1 88 ? 2.939 -6.522 18.618 1.00 89.44 88 THR A N 1
ATOM 752 C CA . THR A 1 88 ? 3.249 -6.674 17.188 1.00 89.44 88 THR A CA 1
ATOM 753 C C . THR A 1 88 ? 2.232 -5.955 16.302 1.00 89.44 88 THR A C 1
ATOM 755 O O . THR A 1 88 ? 2.624 -5.177 15.432 1.00 89.44 88 THR A O 1
ATOM 758 N N . LEU A 1 89 ? 0.934 -6.144 16.560 1.00 90.06 89 LEU A N 1
ATOM 759 C CA . LEU A 1 89 ? -0.146 -5.435 15.867 1.00 90.06 89 LEU A CA 1
ATOM 760 C C . LEU A 1 89 ? -0.045 -3.924 16.068 1.00 90.06 89 LEU A C 1
ATOM 762 O O . LEU A 1 89 ? -0.125 -3.167 15.106 1.00 90.06 89 LEU A O 1
ATOM 766 N N . GLY A 1 90 ? 0.187 -3.483 17.304 1.00 91.38 90 GLY A N 1
ATOM 767 C CA . GLY A 1 90 ? 0.398 -2.079 17.634 1.00 91.38 90 GLY A CA 1
ATOM 768 C C . GLY A 1 90 ? 1.545 -1.466 16.839 1.00 91.38 90 GLY A C 1
ATOM 769 O O . GLY A 1 90 ? 1.372 -0.432 16.203 1.00 91.38 90 GLY A O 1
ATOM 770 N N . ARG A 1 91 ? 2.702 -2.132 16.789 1.00 92.06 91 ARG A N 1
ATOM 771 C CA . ARG A 1 91 ? 3.844 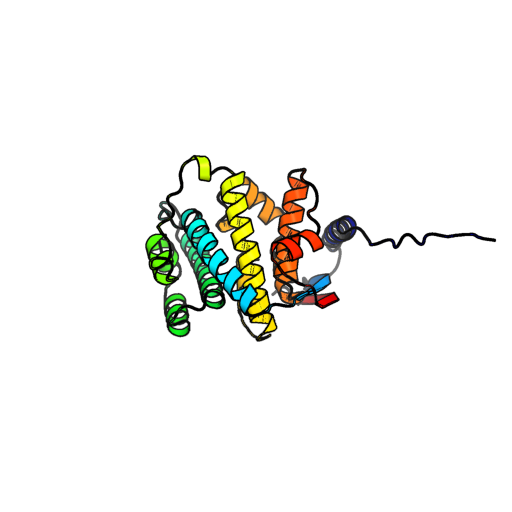-1.678 15.979 1.00 92.06 91 ARG A CA 1
ATOM 772 C C . ARG A 1 91 ? 3.491 -1.598 14.504 1.00 92.06 91 ARG A C 1
ATOM 774 O O . ARG A 1 91 ? 3.788 -0.584 13.879 1.00 92.06 91 ARG A O 1
ATOM 781 N N . PHE A 1 92 ? 2.843 -2.627 13.963 1.00 94.06 92 PHE A N 1
ATOM 782 C CA . PHE A 1 92 ? 2.407 -2.635 12.571 1.00 94.06 92 PHE A CA 1
ATOM 783 C C . PHE A 1 92 ? 1.482 -1.448 12.268 1.00 94.06 92 PHE A C 1
ATOM 785 O O . PHE A 1 92 ? 1.774 -0.659 11.369 1.00 94.06 92 PHE A O 1
ATOM 792 N N . PHE A 1 93 ? 0.424 -1.258 13.064 1.00 93.94 93 PHE A N 1
ATOM 793 C CA . PHE A 1 93 ? -0.505 -0.140 12.894 1.00 93.94 93 PHE A CA 1
ATOM 794 C C . PHE A 1 93 ? 0.182 1.211 13.052 1.00 93.94 93 PHE A C 1
ATOM 796 O O . PHE A 1 93 ? -0.121 2.123 12.293 1.00 93.94 93 PHE A O 1
ATOM 803 N N . LYS A 1 94 ? 1.155 1.343 13.962 1.00 93.81 94 LYS A N 1
ATOM 804 C CA . LYS A 1 94 ? 1.912 2.593 14.126 1.00 93.81 94 LYS A CA 1
ATOM 805 C C . LYS A 1 94 ? 2.605 2.964 12.828 1.00 93.81 94 LYS A C 1
ATOM 807 O O . LYS A 1 94 ? 2.467 4.083 12.352 1.00 93.81 94 LYS A O 1
ATOM 812 N N . LYS A 1 95 ? 3.320 2.009 12.235 1.00 95.31 95 LYS A N 1
ATOM 813 C CA . LYS A 1 95 ? 4.056 2.215 10.984 1.00 95.31 95 LYS A CA 1
ATOM 814 C C . LYS A 1 95 ? 3.112 2.482 9.814 1.00 95.31 95 LYS A C 1
ATOM 816 O O . LYS A 1 95 ? 3.364 3.407 9.048 1.00 95.31 95 LYS A O 1
ATOM 821 N N . LEU A 1 96 ? 1.994 1.760 9.743 1.00 96.31 96 LEU A N 1
ATOM 822 C CA . LEU A 1 96 ? 0.928 2.004 8.771 1.00 96.31 96 LEU A CA 1
ATOM 823 C C . LEU A 1 96 ? 0.335 3.411 8.890 1.00 96.31 96 LEU A C 1
ATOM 825 O O . LEU A 1 96 ? 0.210 4.111 7.891 1.00 96.31 96 LEU A O 1
ATOM 829 N N . PHE A 1 97 ? 0.008 3.859 10.099 1.00 95.00 97 PHE A N 1
ATOM 830 C CA . PHE A 1 97 ? -0.596 5.171 10.317 1.00 95.00 97 PHE A CA 1
ATOM 831 C C . PHE A 1 97 ? 0.396 6.311 10.103 1.00 95.00 97 PHE A C 1
ATOM 833 O O . PHE A 1 97 ? 0.003 7.354 9.583 1.00 95.00 97 PHE A O 1
ATOM 840 N N . MET A 1 98 ? 1.679 6.109 10.419 1.00 94.50 98 MET A N 1
ATOM 841 C CA . MET A 1 98 ? 2.736 7.051 10.043 1.00 94.50 98 MET A CA 1
ATOM 842 C C . MET A 1 98 ? 2.835 7.181 8.521 1.00 94.50 98 MET A C 1
ATOM 844 O O . MET A 1 98 ? 2.837 8.300 8.017 1.00 94.50 98 MET A O 1
ATOM 848 N N . LEU A 1 99 ? 2.827 6.065 7.780 1.00 97.00 99 LEU A N 1
ATOM 849 C CA . LEU A 1 99 ? 2.820 6.105 6.316 1.00 97.00 99 LEU A CA 1
ATOM 850 C C . LEU A 1 99 ? 1.604 6.852 5.764 1.00 97.00 99 LEU A C 1
ATOM 852 O O . LEU A 1 99 ? 1.753 7.720 4.913 1.00 97.00 99 LEU A O 1
ATOM 856 N N . ILE A 1 100 ? 0.405 6.524 6.252 1.00 96.25 100 ILE A N 1
ATOM 857 C CA . ILE A 1 100 ? -0.832 7.181 5.815 1.00 96.25 100 ILE A CA 1
ATOM 858 C C . ILE A 1 100 ? -0.757 8.688 6.089 1.00 96.25 100 ILE A C 1
ATOM 860 O O . ILE A 1 100 ? -1.106 9.477 5.217 1.00 96.25 100 ILE A O 1
ATOM 864 N N . THR A 1 101 ? -0.249 9.087 7.259 1.00 94.19 101 THR A N 1
ATOM 865 C CA . THR A 1 101 ? -0.050 10.496 7.640 1.00 94.19 101 THR A CA 1
ATOM 866 C C . THR A 1 101 ? 0.850 11.227 6.645 1.00 94.19 101 THR A C 1
ATOM 868 O O . THR A 1 101 ? 0.513 12.326 6.213 1.00 94.19 101 THR A O 1
ATOM 871 N N . PHE A 1 102 ? 1.942 10.589 6.219 1.00 93.06 102 PHE A N 1
ATOM 872 C CA . PHE A 1 102 ? 2.865 11.144 5.233 1.00 93.06 102 PHE A CA 1
ATOM 873 C C . PHE A 1 102 ? 2.249 11.377 3.849 1.00 93.06 102 PHE A C 1
ATOM 875 O O . PHE A 1 102 ? 2.703 12.269 3.146 1.00 93.06 102 PHE A O 1
ATOM 882 N N . VAL A 1 103 ? 1.249 10.588 3.442 1.00 93.25 103 VAL A N 1
ATOM 883 C CA . VAL A 1 103 ? 0.673 10.681 2.086 1.00 93.25 103 VAL A CA 1
ATOM 884 C C . VAL A 1 103 ? -0.656 11.436 2.023 1.00 93.25 103 VAL A C 1
ATOM 886 O O . VAL A 1 103 ? -1.016 11.965 0.970 1.00 93.25 103 VAL A O 1
ATOM 889 N N . ILE A 1 104 ? -1.401 11.489 3.133 1.00 87.56 104 ILE A N 1
ATOM 890 C CA . ILE A 1 104 ? -2.676 12.217 3.226 1.00 87.56 104 ILE A CA 1
ATOM 891 C C . ILE A 1 104 ? -2.480 13.695 3.592 1.00 87.56 104 ILE A C 1
ATOM 893 O O . ILE A 1 104 ? -3.402 14.480 3.386 1.00 87.56 104 ILE A O 1
ATOM 897 N N . HIS A 1 105 ? -1.302 14.059 4.122 1.00 78.12 105 HIS A N 1
ATOM 898 C CA . HIS A 1 105 ? -0.945 15.408 4.584 1.00 78.12 105 HIS A CA 1
ATOM 899 C C . HIS A 1 105 ? -2.031 16.040 5.466 1.00 78.12 105 HIS A C 1
ATOM 901 O O . HIS A 1 105 ? -2.684 17.003 5.053 1.00 78.12 105 HIS A O 1
ATOM 907 N N . PRO A 1 106 ? -2.281 15.512 6.680 1.00 68.38 106 PRO A N 1
ATOM 908 C CA . PRO A 1 106 ? -3.278 16.112 7.552 1.00 68.38 106 PRO A CA 1
ATOM 909 C C . PRO A 1 106 ? -2.855 17.538 7.932 1.00 68.38 106 PRO A C 1
ATOM 911 O O . PRO A 1 106 ? -1.668 17.868 7.944 1.00 68.38 106 PRO A O 1
ATOM 914 N N . ILE A 1 107 ? -3.840 18.369 8.292 1.00 66.12 107 ILE A N 1
ATOM 915 C CA . ILE A 1 107 ? -3.677 19.809 8.579 1.00 66.12 107 ILE A CA 1
ATOM 916 C C . ILE A 1 107 ? -2.527 20.091 9.567 1.00 66.12 107 ILE A C 1
ATOM 918 O O . ILE A 1 107 ? -1.894 21.140 9.482 1.00 66.12 107 ILE A O 1
ATOM 922 N N . ASN A 1 108 ? -2.232 19.158 10.478 1.00 76.50 108 ASN A N 1
ATOM 923 C CA . ASN A 1 108 ? -1.128 19.254 11.429 1.00 76.50 108 ASN A CA 1
ATOM 924 C C . ASN A 1 108 ? -0.293 17.958 11.455 1.00 76.50 108 ASN A C 1
ATOM 926 O O . ASN A 1 108 ? -0.303 17.207 12.431 1.00 76.50 108 ASN A O 1
ATOM 930 N N . CYS A 1 109 ? 0.396 17.680 10.343 1.00 81.62 109 CYS A N 1
ATOM 931 C CA . CYS A 1 109 ? 1.210 16.475 10.140 1.00 81.62 109 CYS A C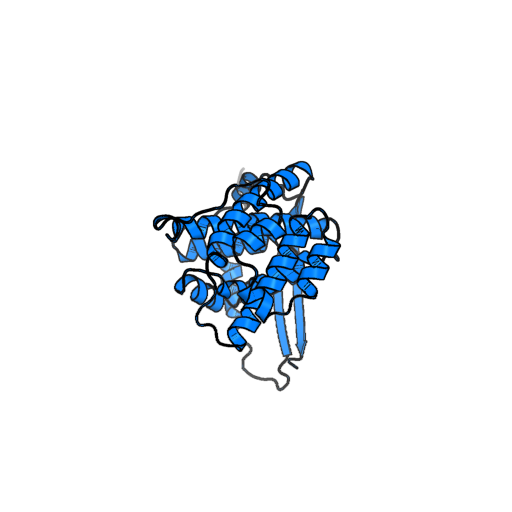A 1
ATOM 932 C C . CYS A 1 109 ? 2.217 16.218 11.275 1.00 81.62 109 CYS A C 1
ATOM 934 O O . CYS A 1 109 ? 2.260 15.110 11.813 1.00 81.62 109 CYS A O 1
ATOM 936 N N . ASP A 1 110 ? 2.960 17.240 11.705 1.00 84.12 110 ASP A N 1
ATOM 937 C CA . ASP A 1 110 ? 3.960 17.105 12.771 1.00 84.12 110 ASP A CA 1
ATOM 938 C C . ASP A 1 110 ? 3.333 16.679 14.102 1.00 84.12 110 ASP A C 1
ATOM 940 O O . ASP A 1 110 ? 3.863 15.811 14.804 1.00 84.12 110 ASP A O 1
ATOM 944 N N . GLU A 1 111 ? 2.181 17.253 14.452 1.00 86.75 111 GLU A N 1
ATOM 945 C CA . GLU A 1 111 ? 1.472 16.873 15.668 1.00 86.75 111 GLU A CA 1
ATOM 946 C C . GLU A 1 111 ? 0.898 15.459 15.568 1.00 86.75 111 GLU A C 1
ATOM 948 O O . GLU A 1 111 ? 1.070 14.679 16.505 1.00 86.75 111 GLU A O 1
ATOM 953 N N . SER A 1 112 ? 0.306 15.083 14.431 1.00 86.00 112 SER A N 1
ATOM 954 C CA . SER A 1 112 ? -0.170 13.716 14.178 1.00 86.00 112 SER A CA 1
ATOM 955 C C . SER A 1 112 ? 0.958 12.685 14.313 1.00 86.00 112 SER A C 1
ATOM 957 O O . SER A 1 112 ? 0.797 11.669 14.996 1.00 86.00 112 SER A O 1
ATOM 959 N N . LEU A 1 113 ? 2.132 12.955 13.736 1.00 87.88 113 LEU A N 1
ATOM 960 C CA . LEU A 1 113 ? 3.305 12.084 13.853 1.00 87.88 113 LEU A CA 1
ATOM 961 C C . LEU A 1 113 ? 3.820 12.014 15.294 1.00 87.88 113 LEU A C 1
ATOM 963 O O . LEU A 1 113 ? 4.151 10.932 15.784 1.00 87.88 113 LEU A O 1
ATOM 967 N N . LYS A 1 114 ? 3.860 13.146 16.005 1.00 89.56 114 LYS A N 1
ATOM 968 C CA . LYS A 1 114 ? 4.249 13.193 17.420 1.00 89.56 114 LYS A CA 1
ATOM 969 C C . LYS A 1 114 ? 3.281 12.394 18.296 1.00 89.56 114 LYS A C 1
ATOM 971 O O . LYS A 1 114 ? 3.730 11.639 19.157 1.00 89.56 114 LYS A O 1
ATOM 976 N N . GLN A 1 115 ? 1.975 12.519 18.066 1.00 88.81 115 GLN A N 1
ATOM 977 C CA . GLN A 1 115 ? 0.946 11.749 18.766 1.00 88.81 115 GLN A CA 1
ATOM 978 C C . GLN A 1 115 ? 1.126 10.242 18.534 1.00 88.81 115 GLN A C 1
ATOM 980 O O . GLN A 1 115 ? 1.174 9.482 19.503 1.00 88.81 115 GLN A O 1
ATOM 985 N N . LEU A 1 116 ? 1.316 9.810 17.280 1.00 89.94 116 LEU A N 1
ATOM 986 C CA . LEU A 1 116 ? 1.564 8.401 16.947 1.00 89.94 116 LEU A CA 1
ATOM 987 C C . LEU A 1 116 ? 2.850 7.864 17.584 1.00 89.94 116 LEU A C 1
ATOM 989 O O . LEU A 1 116 ? 2.851 6.754 18.114 1.00 89.94 116 LEU A O 1
ATOM 993 N N . ASN A 1 117 ? 3.935 8.641 17.573 1.00 89.31 117 ASN A N 1
ATOM 994 C CA . ASN A 1 117 ? 5.206 8.238 18.177 1.00 89.31 117 ASN A CA 1
ATOM 995 C C . ASN A 1 117 ? 5.109 8.077 19.701 1.00 89.31 117 ASN A C 1
ATOM 997 O O . ASN A 1 117 ? 5.699 7.149 20.256 1.00 89.31 117 ASN A O 1
ATOM 1001 N N . ASN A 1 118 ? 4.338 8.940 20.365 1.00 91.00 118 ASN A N 1
ATOM 1002 C CA . ASN A 1 118 ? 4.158 8.907 21.816 1.00 91.00 118 ASN A CA 1
ATOM 1003 C C . ASN A 1 118 ? 3.174 7.824 22.283 1.00 91.00 118 ASN A C 1
ATOM 1005 O O . ASN A 1 118 ? 3.195 7.435 23.452 1.00 91.00 118 ASN A O 1
ATOM 1009 N N . MET A 1 119 ? 2.305 7.327 21.401 1.00 90.56 119 MET A N 1
ATOM 1010 C CA . MET A 1 119 ? 1.366 6.263 21.741 1.00 90.56 119 MET A CA 1
ATOM 1011 C C . MET A 1 119 ? 2.114 4.934 21.889 1.00 90.56 119 MET A C 1
ATOM 1013 O O . MET A 1 119 ? 2.809 4.503 20.972 1.00 90.56 119 MET A O 1
ATOM 1017 N N . ASN A 1 120 ? 1.989 4.245 23.026 1.00 91.62 120 ASN A N 1
ATOM 1018 C CA . ASN A 1 120 ? 2.584 2.911 23.157 1.00 91.62 120 ASN A CA 1
ATOM 1019 C C . ASN A 1 120 ? 1.831 1.884 22.285 1.00 91.62 120 ASN A C 1
ATOM 1021 O O . ASN A 1 120 ? 0.661 2.073 21.946 1.00 91.62 120 ASN A O 1
ATOM 1025 N N . ASP A 1 121 ? 2.508 0.791 21.932 1.00 88.75 121 ASP A N 1
ATOM 1026 C CA . ASP A 1 121 ? 2.004 -0.181 20.953 1.00 88.75 121 ASP A CA 1
ATOM 1027 C C . ASP A 1 121 ? 0.692 -0.853 21.412 1.00 88.75 121 ASP A C 1
ATOM 1029 O O . ASP A 1 121 ? -0.229 -1.041 20.619 1.00 88.75 121 ASP A O 1
ATOM 1033 N N . VAL A 1 122 ? 0.564 -1.159 22.707 1.00 86.00 122 VAL A N 1
ATOM 1034 C CA . VAL A 1 122 ? -0.637 -1.802 23.269 1.00 86.00 122 VAL A CA 1
ATOM 1035 C C . VAL A 1 122 ? -1.831 -0.851 23.253 1.00 86.00 122 VAL A C 1
ATOM 1037 O O . VAL A 1 122 ? -2.934 -1.257 22.890 1.00 86.00 122 VAL A O 1
ATOM 1040 N N . THR A 1 123 ? -1.618 0.412 23.624 1.00 86.19 123 THR A N 1
ATOM 1041 C CA . THR A 1 123 ? -2.636 1.461 23.542 1.00 86.19 123 THR A CA 1
ATOM 1042 C C . THR A 1 123 ? -3.103 1.594 22.104 1.00 86.19 123 THR A C 1
ATOM 1044 O O . THR A 1 123 ? -4.286 1.407 21.853 1.00 86.19 123 THR A O 1
ATOM 1047 N N . LEU A 1 124 ? -2.183 1.771 21.155 1.00 86.19 124 LEU A N 1
ATOM 1048 C CA . LEU A 1 124 ? -2.532 1.914 19.745 1.00 86.19 124 LEU A CA 1
ATOM 1049 C C . LEU A 1 124 ? -3.379 0.749 19.217 1.00 86.19 124 LEU A C 1
ATOM 1051 O O . LEU A 1 124 ? -4.395 0.969 18.558 1.00 86.19 124 LEU A O 1
ATOM 1055 N N . CYS A 1 125 ? -3.003 -0.483 19.564 1.00 84.38 125 CYS A N 1
ATOM 1056 C CA . CYS A 1 125 ? -3.748 -1.681 19.187 1.00 84.38 125 CYS A CA 1
ATOM 1057 C C . CYS A 1 125 ? -5.196 -1.678 19.720 1.00 84.38 125 CYS A C 1
ATOM 1059 O O . CYS A 1 125 ? -6.119 -2.086 19.011 1.00 84.38 125 CYS A O 1
ATOM 1061 N N . ASN A 1 126 ? -5.413 -1.176 20.939 1.00 79.75 126 ASN A N 1
ATOM 1062 C CA . ASN A 1 126 ? -6.691 -1.275 21.650 1.00 79.75 126 ASN A CA 1
ATOM 1063 C C . ASN A 1 126 ? -7.591 -0.031 21.544 1.00 79.75 126 ASN A C 1
ATOM 1065 O O . ASN A 1 126 ? -8.790 -0.145 21.809 1.00 79.75 126 ASN A O 1
ATOM 1069 N N . THR A 1 127 ? -7.037 1.148 21.237 1.00 76.69 127 THR A N 1
ATOM 1070 C CA . THR A 1 127 ? -7.763 2.428 21.357 1.00 76.69 127 THR A CA 1
ATOM 1071 C C . THR A 1 127 ? -8.148 3.068 20.037 1.00 76.69 127 THR A C 1
ATOM 1073 O O . THR A 1 127 ? -9.160 3.749 20.001 1.00 76.69 127 THR A O 1
ATOM 1076 N N . MET A 1 128 ? -7.376 2.892 18.963 1.00 81.00 128 MET A N 1
ATOM 1077 C CA . MET A 1 128 ? -7.721 3.512 17.680 1.00 81.00 128 MET A CA 1
ATOM 1078 C C . MET A 1 128 ? -8.686 2.614 16.906 1.00 81.00 128 MET A C 1
ATOM 1080 O O . MET A 1 128 ? -8.231 1.850 16.060 1.00 81.00 128 MET A O 1
ATOM 1084 N N . LEU A 1 129 ? -9.978 2.607 17.235 1.00 86.31 129 LEU A N 1
ATOM 1085 C CA . L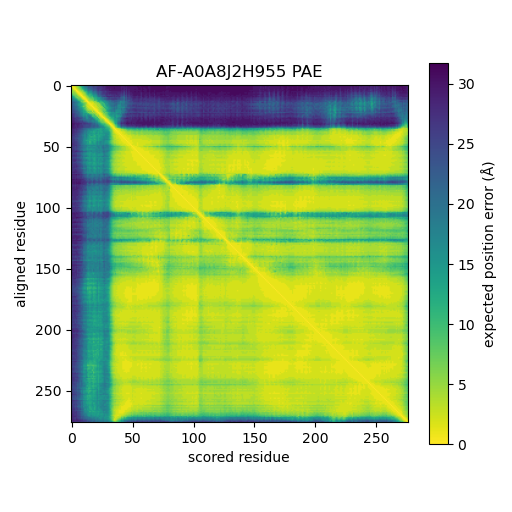EU A 1 129 ? -10.976 1.874 16.448 1.00 86.31 129 L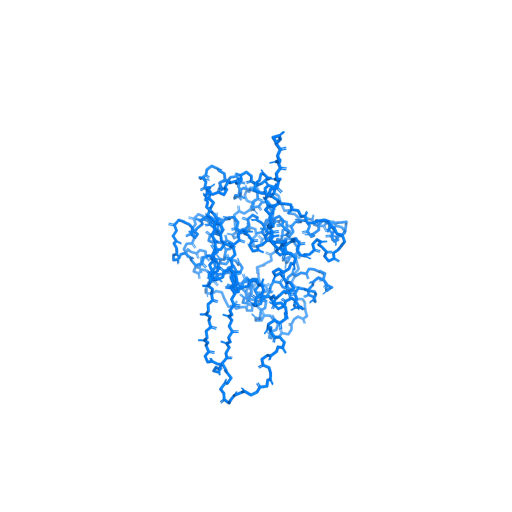EU A CA 1
ATOM 1086 C C . LEU A 1 129 ? -11.311 2.661 15.181 1.00 86.31 129 LEU A C 1
ATOM 1088 O O . LEU A 1 129 ? -10.733 3.710 14.892 1.00 86.31 129 LEU A O 1
ATOM 1092 N N . TYR A 1 130 ? -12.226 2.111 14.392 1.00 89.00 130 TYR A N 1
ATOM 1093 C CA . TYR A 1 130 ? -12.612 2.645 13.099 1.00 89.00 130 TYR A CA 1
ATOM 1094 C C . TYR A 1 130 ? -12.927 4.148 13.136 1.00 89.00 130 TYR A C 1
ATOM 1096 O O . TYR A 1 130 ? -12.342 4.915 12.370 1.00 89.00 130 TYR A O 1
ATOM 1104 N N . GLU A 1 131 ? -13.787 4.588 14.056 1.00 89.50 131 GLU A N 1
ATOM 1105 C CA . GLU A 1 131 ? -14.186 5.995 14.157 1.00 89.50 131 GLU A CA 1
ATOM 1106 C C . GLU A 1 131 ? -13.045 6.905 14.633 1.00 89.50 131 GLU A C 1
ATOM 1108 O O . GLU A 1 131 ? -12.870 7.989 14.073 1.00 89.50 131 GLU A O 1
ATOM 1113 N N . GLU A 1 132 ? -12.210 6.471 15.586 1.00 88.94 132 GLU A N 1
ATOM 1114 C CA . GLU A 1 132 ? -11.039 7.255 15.995 1.00 88.94 132 GLU A CA 1
ATOM 1115 C C . GLU A 1 132 ? -10.010 7.369 14.863 1.00 88.94 132 GLU A C 1
ATOM 1117 O O . GLU A 1 132 ? -9.417 8.430 14.674 1.00 88.94 132 GLU A O 1
ATOM 1122 N N . CYS A 1 133 ? -9.814 6.312 14.067 1.00 89.50 133 CYS A N 1
ATOM 1123 C CA . CYS A 1 133 ? -8.961 6.370 12.880 1.00 89.50 133 CYS A CA 1
ATOM 1124 C C . CYS A 1 133 ? -9.507 7.360 11.845 1.00 89.50 133 CYS A C 1
ATOM 1126 O O . CYS A 1 133 ? -8.746 8.157 11.296 1.00 89.50 133 CYS A O 1
ATOM 1128 N N . ARG A 1 134 ? -10.817 7.341 11.575 1.00 92.38 134 ARG A N 1
ATOM 1129 C CA . ARG A 1 134 ? -11.440 8.287 10.637 1.00 92.38 134 ARG A CA 1
ATOM 1130 C C . ARG A 1 134 ? -11.298 9.726 11.095 1.00 92.38 134 ARG A C 1
ATOM 1132 O O . ARG A 1 134 ? -11.050 10.595 10.266 1.00 92.38 134 ARG A O 1
ATOM 1139 N N . GLU A 1 135 ? -11.472 9.980 12.385 1.00 90.31 135 GLU A N 1
ATOM 1140 C CA . GLU A 1 135 ? -11.271 11.306 12.959 1.00 90.31 135 GLU A CA 1
ATOM 1141 C C . GLU A 1 135 ? -9.807 11.741 12.838 1.00 90.31 135 GLU A C 1
ATOM 1143 O O . GLU A 1 135 ? -9.538 12.818 12.309 1.00 90.31 135 GLU A O 1
ATOM 1148 N N . PHE A 1 136 ? -8.867 10.867 13.211 1.00 88.94 136 PHE A N 1
ATOM 1149 C CA . PHE A 1 136 ? -7.428 11.123 13.124 1.00 88.94 136 PHE A CA 1
ATOM 1150 C C . PHE A 1 136 ? -6.970 11.482 11.700 1.00 88.94 136 PHE A C 1
ATOM 1152 O O . PHE A 1 136 ? -6.179 12.404 11.516 1.00 88.94 136 PHE A O 1
ATOM 1159 N N . PHE A 1 137 ? -7.496 10.795 10.683 1.00 90.31 137 PHE A N 1
ATOM 1160 C CA . PHE A 1 137 ? -7.173 11.054 9.275 1.00 90.31 137 PHE A CA 1
ATOM 1161 C C . PHE A 1 137 ? -8.072 12.110 8.609 1.00 90.31 137 PHE A C 1
ATOM 1163 O O . PHE A 1 137 ? -8.004 12.289 7.394 1.00 90.31 137 PHE A O 1
ATOM 1170 N N . GLY A 1 138 ? -8.933 12.797 9.368 1.00 89.06 138 GLY A N 1
ATOM 1171 C CA . GLY A 1 138 ? -9.821 13.835 8.836 1.00 89.06 138 GLY A CA 1
ATOM 1172 C C . GLY A 1 138 ? -10.877 13.321 7.850 1.00 89.06 138 GLY A C 1
ATOM 1173 O O . GLY A 1 138 ? -11.395 14.091 7.051 1.00 89.06 138 GLY A O 1
ATOM 1174 N N . LEU A 1 139 ? -11.209 12.027 7.882 1.00 91.00 139 LEU A N 1
ATOM 1175 C CA . LEU A 1 139 ? -12.205 11.409 6.997 1.00 91.00 139 LEU A CA 1
ATOM 1176 C C . LEU A 1 139 ? -13.638 11.704 7.448 1.00 91.00 139 LEU A C 1
ATOM 1178 O O . LEU A 1 139 ? -14.551 11.751 6.628 1.00 91.00 139 LEU A O 1
ATOM 1182 N N . LYS A 1 140 ? -13.838 11.916 8.752 1.00 88.75 140 LYS A N 1
ATOM 1183 C CA . LYS A 1 140 ? -15.153 12.149 9.368 1.00 88.75 140 LYS A CA 1
ATOM 1184 C C . LYS A 1 140 ? -15.863 13.400 8.839 1.00 88.75 140 LYS A C 1
ATOM 1186 O O . LYS A 1 140 ? -17.085 13.444 8.847 1.00 88.75 140 LYS A O 1
ATOM 1191 N N . SER A 1 141 ? -15.114 14.403 8.382 1.00 86.81 141 SER A N 1
ATOM 1192 C CA . SER A 1 141 ? -15.660 15.653 7.837 1.00 86.81 141 SER A CA 1
ATOM 1193 C C . SER A 1 141 ? -16.027 15.580 6.352 1.00 86.81 141 SER A C 1
ATOM 1195 O O . SER A 1 141 ? -16.674 16.499 5.856 1.00 86.81 141 SER A O 1
ATOM 1197 N N . ILE A 1 142 ? -15.610 14.528 5.639 1.00 89.81 142 ILE A N 1
ATOM 1198 C CA . ILE A 1 142 ? -15.709 14.453 4.171 1.00 89.81 142 ILE A CA 1
ATOM 1199 C C . ILE A 1 142 ? -16.368 13.175 3.646 1.00 89.81 142 ILE A C 1
ATOM 1201 O O . ILE A 1 142 ? -16.780 13.133 2.490 1.00 89.81 142 ILE A O 1
ATOM 1205 N N . LEU A 1 143 ? -16.452 12.124 4.458 1.00 92.56 143 LEU A N 1
ATOM 1206 C CA . LEU A 1 143 ? -17.003 10.832 4.070 1.00 92.56 143 LEU A CA 1
ATOM 1207 C C . LEU A 1 143 ? -17.959 10.334 5.147 1.00 92.56 143 LEU A C 1
ATOM 1209 O O . LEU A 1 143 ? -17.750 10.579 6.332 1.00 92.56 143 LEU A O 1
ATOM 1213 N N . GLU A 1 144 ? -18.962 9.568 4.738 1.00 92.19 144 GLU A N 1
ATOM 1214 C CA . GLU A 1 144 ? -19.819 8.831 5.665 1.00 92.19 144 GLU A CA 1
ATOM 1215 C C . GLU A 1 144 ? -19.085 7.604 6.243 1.00 92.19 144 GLU A C 1
ATOM 1217 O O . GLU A 1 144 ? -18.176 7.056 5.595 1.00 92.19 144 GLU A O 1
ATOM 1222 N N . PRO A 1 145 ? -19.446 7.151 7.459 1.00 90.62 145 PRO A N 1
ATOM 1223 C CA . PRO A 1 145 ? -18.950 5.892 8.000 1.00 90.62 145 PRO A CA 1
ATOM 1224 C C . PRO A 1 145 ? -19.265 4.731 7.054 1.00 90.62 145 PRO A C 1
ATOM 1226 O O . PRO A 1 145 ? -20.399 4.561 6.602 1.00 90.62 145 PRO A O 1
ATOM 1229 N N . LYS A 1 146 ? -18.267 3.895 6.774 1.00 91.88 146 LYS A N 1
ATOM 1230 C CA . LYS A 1 146 ? -18.446 2.649 6.039 1.00 91.88 146 LYS A CA 1
ATOM 1231 C C . LYS A 1 146 ? -18.937 1.574 6.999 1.00 91.88 146 LYS A C 1
ATOM 1233 O O . LYS A 1 146 ? -18.210 1.141 7.888 1.00 91.88 146 LYS A O 1
ATOM 1238 N N . LYS A 1 147 ? -20.167 1.120 6.780 1.00 87.88 147 LYS A N 1
ATOM 1239 C CA . LYS A 1 147 ? -20.695 -0.107 7.374 1.00 87.88 147 LYS A CA 1
ATOM 1240 C C . LYS A 1 147 ? -20.472 -1.245 6.380 1.00 87.88 147 LYS A C 1
ATOM 1242 O O . LYS A 1 147 ? -20.785 -1.062 5.205 1.00 87.88 147 LYS A O 1
ATOM 1247 N N . LEU A 1 148 ? -19.865 -2.339 6.838 1.00 87.75 148 LEU A N 1
ATOM 1248 C CA . LEU A 1 148 ? -19.607 -3.519 6.017 1.00 87.75 148 LEU A CA 1
ATOM 1249 C C . LEU A 1 148 ? -20.761 -4.506 6.161 1.00 87.75 148 LEU A C 1
ATOM 1251 O O . LEU A 1 148 ? -20.969 -5.053 7.246 1.00 87.75 148 LEU A O 1
ATOM 1255 N N . ASP A 1 149 ? -21.483 -4.736 5.071 1.00 88.81 149 ASP A N 1
ATOM 1256 C CA . ASP A 1 149 ? -22.497 -5.787 5.007 1.00 88.81 149 ASP A CA 1
ATOM 1257 C C . ASP A 1 149 ? -21.849 -7.156 4.737 1.00 88.81 149 ASP A C 1
ATOM 1259 O O . ASP A 1 149 ? -20.693 -7.255 4.324 1.00 88.81 149 ASP A O 1
ATOM 1263 N N . GLN A 1 150 ? -22.588 -8.247 4.968 1.00 86.25 150 GLN A N 1
ATOM 1264 C CA . GLN A 1 150 ? -22.053 -9.611 4.841 1.00 86.25 150 GLN A CA 1
ATOM 1265 C C . GLN A 1 150 ? -21.464 -9.902 3.447 1.00 86.25 150 GLN A C 1
ATOM 1267 O O . GLN A 1 150 ? -20.445 -10.581 3.344 1.00 86.25 150 GLN A O 1
ATOM 1272 N N . GLU A 1 151 ? -22.075 -9.379 2.383 1.00 86.50 151 GLU A N 1
ATOM 1273 C CA . GLU A 1 151 ? -21.609 -9.553 0.998 1.00 86.50 151 GLU A CA 1
ATOM 1274 C C . GLU A 1 151 ? -20.251 -8.879 0.744 1.00 86.50 151 GLU A C 1
ATOM 1276 O O . GLU A 1 151 ? -19.448 -9.360 -0.059 1.00 86.50 151 GLU A O 1
ATOM 1281 N N . GLU A 1 152 ? -19.944 -7.812 1.481 1.00 86.94 152 GLU A N 1
ATOM 1282 C CA . GLU A 1 152 ? -18.699 -7.052 1.340 1.00 86.94 152 GLU A CA 1
ATOM 1283 C C . GLU A 1 152 ? -17.498 -7.790 1.943 1.00 86.94 152 GLU A C 1
ATOM 1285 O O . GLU A 1 152 ? -16.353 -7.526 1.588 1.00 86.94 152 GLU A O 1
ATOM 1290 N N . TRP A 1 153 ? -17.746 -8.793 2.789 1.00 87.44 153 TRP A N 1
ATOM 1291 C CA . TRP A 1 153 ? -16.715 -9.711 3.276 1.00 87.44 153 TRP A CA 1
ATOM 1292 C C . TRP A 1 153 ? -16.342 -10.801 2.262 1.00 87.44 153 TRP A C 1
ATOM 1294 O O . TRP A 1 153 ? -15.448 -11.610 2.529 1.00 87.44 153 TRP A O 1
ATOM 1304 N N . SER A 1 154 ? -16.982 -10.832 1.090 1.00 89.62 154 SER A N 1
ATOM 1305 C CA . SER A 1 154 ? -16.564 -11.708 -0.005 1.00 89.62 154 SER A CA 1
ATOM 1306 C C . SER A 1 154 ? -15.168 -11.336 -0.517 1.00 89.62 154 SER A C 1
ATOM 1308 O O . SER A 1 154 ? -14.768 -10.171 -0.516 1.00 89.62 154 SER A O 1
ATOM 1310 N N . LEU A 1 155 ? -14.412 -12.347 -0.964 1.00 87.44 155 LEU A N 1
ATOM 1311 C CA . LEU A 1 155 ? -13.039 -12.171 -1.454 1.00 87.44 155 LEU A CA 1
ATOM 1312 C C . LEU A 1 155 ? -12.936 -11.142 -2.584 1.00 87.44 155 LEU A C 1
ATOM 1314 O O . LEU A 1 155 ? -11.968 -10.382 -2.629 1.00 87.44 155 LEU A O 1
ATOM 1318 N N . ASP A 1 156 ? -13.929 -11.112 -3.465 1.00 89.56 156 ASP A N 1
ATOM 1319 C CA . ASP A 1 156 ? -13.946 -10.209 -4.610 1.00 89.56 156 ASP A CA 1
ATOM 1320 C C . ASP A 1 156 ? -14.101 -8.747 -4.171 1.00 89.56 156 ASP A C 1
ATOM 1322 O O . ASP A 1 156 ? -13.389 -7.874 -4.676 1.00 89.56 156 ASP A O 1
ATOM 1326 N N . GLU A 1 157 ? -14.953 -8.482 -3.178 1.00 92.38 157 GLU A N 1
ATOM 1327 C CA . GLU A 1 157 ? -15.206 -7.126 -2.690 1.00 92.38 157 GLU A CA 1
ATOM 1328 C C . GLU A 1 157 ? -14.068 -6.601 -1.813 1.00 92.38 157 GLU A C 1
ATOM 1330 O O . GLU A 1 157 ? -13.464 -5.566 -2.132 1.00 92.38 157 GLU A O 1
ATOM 1335 N N . TRP A 1 158 ? -13.701 -7.296 -0.730 1.00 92.62 158 TRP A N 1
ATOM 1336 C CA . TRP A 1 158 ? -12.619 -6.798 0.126 1.00 92.62 158 TRP A CA 1
ATOM 1337 C C . TRP A 1 158 ? -11.276 -6.813 -0.612 1.00 92.62 158 TRP A C 1
ATOM 1339 O O . TRP A 1 158 ? -10.498 -5.864 -0.487 1.00 92.62 158 TRP A O 1
ATOM 1349 N N . GLY A 1 159 ? -11.020 -7.830 -1.445 1.00 94.56 159 GLY A N 1
ATOM 1350 C CA . GLY A 1 159 ? -9.784 -7.954 -2.215 1.00 94.56 159 GLY A CA 1
ATOM 1351 C C . GLY A 1 159 ? -9.591 -6.788 -3.182 1.00 94.56 159 GLY A C 1
ATOM 1352 O O . GLY A 1 159 ? -8.526 -6.168 -3.201 1.00 94.56 159 GLY A O 1
ATOM 1353 N N . LYS A 1 160 ? -10.637 -6.419 -3.933 1.00 95.38 160 LYS A N 1
ATOM 1354 C CA . LYS A 1 160 ? -10.629 -5.236 -4.808 1.00 95.38 160 LYS A CA 1
ATOM 1355 C C . LYS A 1 160 ? -10.323 -3.954 -4.033 1.00 95.38 160 LYS A C 1
ATOM 1357 O O . LYS A 1 160 ? -9.501 -3.154 -4.478 1.00 95.38 160 LYS A O 1
ATOM 1362 N N . ASN A 1 161 ? -10.953 -3.762 -2.875 1.00 95.44 161 ASN A N 1
ATOM 1363 C CA . ASN A 1 161 ? -10.741 -2.573 -2.049 1.00 95.44 161 ASN A CA 1
ATOM 1364 C C . ASN A 1 161 ? -9.310 -2.498 -1.489 1.00 95.44 161 ASN A C 1
ATOM 1366 O O . ASN A 1 161 ? -8.704 -1.427 -1.517 1.00 95.44 161 ASN A O 1
ATOM 1370 N N . TYR A 1 162 ? -8.737 -3.626 -1.063 1.00 96.50 162 TYR A N 1
ATOM 1371 C CA . TYR A 1 162 ? -7.341 -3.702 -0.620 1.00 96.50 162 TYR A CA 1
ATOM 1372 C C . TYR A 1 162 ? -6.362 -3.380 -1.750 1.00 96.50 162 TYR A C 1
ATOM 1374 O O . TYR A 1 162 ? -5.413 -2.627 -1.538 1.00 96.50 162 TYR A O 1
ATOM 1382 N N . TRP A 1 163 ? -6.593 -3.898 -2.960 1.00 97.94 163 TRP A N 1
ATOM 1383 C CA . TRP A 1 163 ? -5.743 -3.565 -4.103 1.00 97.94 163 TRP A CA 1
ATOM 1384 C C . TRP A 1 163 ? -5.849 -2.094 -4.485 1.00 97.94 163 TRP A C 1
ATOM 1386 O O . TRP A 1 163 ? -4.823 -1.461 -4.700 1.00 97.94 163 TRP A O 1
ATOM 1396 N N . ASN A 1 164 ? -7.053 -1.521 -4.518 1.00 98.25 164 ASN A N 1
ATOM 1397 C CA . ASN A 1 164 ? -7.228 -0.092 -4.785 1.00 98.25 164 ASN A CA 1
ATOM 1398 C C . ASN A 1 164 ? -6.523 0.782 -3.739 1.00 98.25 164 ASN A C 1
ATOM 1400 O O . ASN A 1 164 ? -5.870 1.760 -4.105 1.00 98.25 164 ASN A O 1
ATOM 1404 N N . PHE A 1 165 ? -6.605 0.402 -2.460 1.00 98.25 165 PHE A N 1
ATOM 1405 C CA . PHE A 1 165 ? -5.853 1.041 -1.384 1.00 98.25 165 PHE A CA 1
ATOM 1406 C C . PHE A 1 165 ? -4.340 0.960 -1.630 1.00 98.25 165 PHE A C 1
ATOM 1408 O O . PHE A 1 165 ? -3.675 1.991 -1.612 1.00 98.25 165 PHE A O 1
ATOM 1415 N N . LEU A 1 166 ? -3.802 -0.233 -1.903 1.00 98.44 166 LEU A N 1
ATOM 1416 C CA . LEU A 1 166 ? -2.367 -0.439 -2.121 1.00 98.44 166 LEU A CA 1
ATOM 1417 C C . LEU A 1 166 ? -1.842 0.294 -3.361 1.00 98.44 166 LEU A C 1
ATOM 1419 O O . LEU A 1 166 ? -0.782 0.910 -3.292 1.00 98.44 166 LEU A O 1
ATOM 1423 N N . HIS A 1 167 ? -2.577 0.266 -4.475 1.00 98.62 167 HIS A N 1
ATOM 1424 C CA . HIS A 1 167 ? -2.186 0.969 -5.701 1.00 98.62 167 HIS A CA 1
ATOM 1425 C C . HIS A 1 167 ? -2.171 2.479 -5.479 1.00 98.62 167 HIS A C 1
ATOM 1427 O O . HIS A 1 167 ? -1.153 3.115 -5.740 1.00 98.62 167 HIS A O 1
ATOM 1433 N N . ALA A 1 168 ? -3.237 3.047 -4.906 1.00 98.56 168 ALA A N 1
ATOM 1434 C CA . ALA A 1 168 ? -3.273 4.471 -4.584 1.00 98.56 168 ALA A CA 1
ATOM 1435 C C . ALA A 1 168 ? -2.157 4.859 -3.597 1.00 98.56 168 ALA A C 1
ATOM 1437 O O . ALA A 1 168 ? -1.444 5.830 -3.833 1.00 98.56 168 ALA A O 1
ATOM 1438 N N . LEU A 1 169 ? -1.944 4.063 -2.542 1.00 98.62 169 LEU A N 1
ATOM 1439 C CA . LEU A 1 169 ? -0.861 4.268 -1.581 1.00 98.62 169 LEU A CA 1
ATOM 1440 C C . LEU A 1 169 ? 0.507 4.286 -2.270 1.00 98.62 169 LEU A C 1
ATOM 1442 O O . LEU A 1 169 ? 1.292 5.198 -2.036 1.00 98.62 169 LEU A O 1
ATOM 1446 N N . SER A 1 170 ? 0.784 3.311 -3.139 1.00 98.69 170 SER A N 1
ATOM 1447 C CA . SER A 1 170 ? 2.063 3.209 -3.847 1.00 98.69 170 SER A CA 1
ATOM 1448 C C . SER A 1 170 ? 2.348 4.423 -4.733 1.00 98.69 170 SER A C 1
ATOM 1450 O O . SER A 1 170 ? 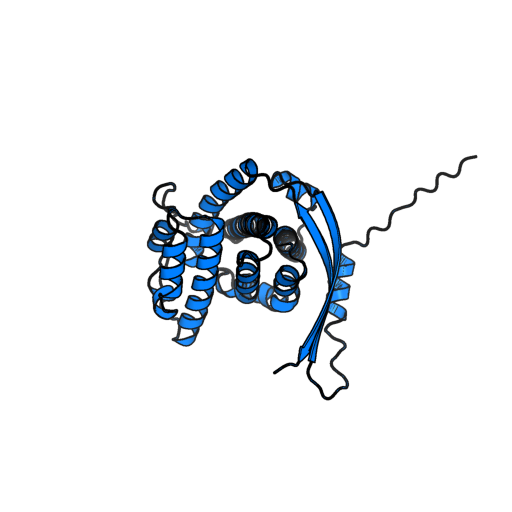3.479 4.900 -4.767 1.00 98.69 170 SER A O 1
ATOM 1452 N N . ILE A 1 171 ? 1.314 4.979 -5.377 1.00 98.62 171 ILE A N 1
ATOM 1453 C CA . ILE A 1 171 ? 1.425 6.182 -6.208 1.00 98.62 171 ILE A CA 1
ATOM 1454 C C . ILE A 1 171 ? 1.777 7.399 -5.351 1.00 98.62 171 ILE A C 1
ATOM 1456 O O . ILE A 1 171 ? 2.675 8.161 -5.705 1.00 98.62 171 ILE A O 1
ATOM 1460 N N . LEU A 1 172 ? 1.112 7.569 -4.205 1.00 98.44 172 LEU A N 1
ATOM 1461 C CA . LEU A 1 172 ? 1.391 8.688 -3.303 1.00 98.44 172 LEU A CA 1
ATOM 1462 C C . LEU A 1 172 ? 2.771 8.573 -2.647 1.00 98.44 172 LEU A C 1
ATOM 1464 O O . LEU A 1 172 ? 3.482 9.565 -2.530 1.00 98.44 172 LEU A O 1
ATOM 1468 N N . VAL A 1 173 ? 3.190 7.362 -2.274 1.00 98.19 173 VAL A N 1
ATOM 1469 C CA . VAL A 1 173 ? 4.548 7.110 -1.770 1.00 98.19 173 VAL A CA 1
ATOM 1470 C C . VAL A 1 173 ? 5.595 7.447 -2.828 1.00 98.19 173 VAL A C 1
ATOM 1472 O O . VAL A 1 173 ? 6.587 8.105 -2.515 1.00 98.19 173 VAL A O 1
ATOM 1475 N N . GLN A 1 174 ? 5.366 7.039 -4.080 1.00 98.06 174 GLN A N 1
ATOM 1476 C CA . GLN A 1 174 ? 6.261 7.359 -5.188 1.00 98.06 174 GLN A CA 1
ATOM 1477 C C . GLN A 1 174 ? 6.345 8.870 -5.429 1.00 98.06 174 GLN A C 1
ATOM 1479 O O . GLN A 1 174 ? 7.426 9.381 -5.714 1.00 98.06 174 GLN A O 1
ATOM 1484 N N . TYR A 1 175 ? 5.229 9.589 -5.283 1.00 97.38 175 TYR A N 1
ATOM 1485 C CA . TYR A 1 175 ? 5.202 11.045 -5.393 1.00 97.38 175 TYR A CA 1
ATOM 1486 C C . TYR A 1 175 ? 6.065 11.723 -4.327 1.00 97.38 175 TYR A C 1
ATOM 1488 O O . TYR A 1 175 ? 6.931 12.525 -4.679 1.00 97.38 175 TYR A O 1
ATOM 1496 N N . GLU A 1 176 ? 5.890 11.364 -3.051 1.00 96.06 176 GLU A N 1
ATOM 1497 C CA . GLU A 1 176 ? 6.708 11.931 -1.972 1.00 96.06 176 GLU A CA 1
ATOM 1498 C C . GLU A 1 176 ? 8.196 11.620 -2.169 1.00 96.06 176 GLU A C 1
ATOM 1500 O O . GLU A 1 176 ? 9.036 12.504 -2.025 1.00 96.06 176 GLU A O 1
ATOM 1505 N N . TYR A 1 177 ? 8.525 10.394 -2.586 1.00 95.81 177 TYR A N 1
ATOM 1506 C CA . TYR A 1 177 ? 9.906 9.996 -2.865 1.00 95.81 177 TYR A CA 1
ATOM 1507 C C . TYR A 1 177 ? 10.527 10.748 -4.055 1.00 95.81 177 TYR A C 1
ATOM 1509 O O . TYR A 1 177 ? 11.688 11.148 -4.004 1.00 95.81 177 TYR A O 1
ATOM 1517 N N . GLN A 1 178 ? 9.776 10.964 -5.141 1.00 95.25 178 GLN A N 1
ATOM 1518 C CA . GLN A 1 178 ? 10.273 11.723 -6.295 1.00 95.25 178 GLN A CA 1
ATOM 1519 C C . GLN A 1 178 ? 10.427 13.222 -5.997 1.00 95.25 178 GLN A C 1
ATOM 1521 O O . GLN A 1 178 ? 11.209 13.896 -6.668 1.00 95.25 178 GLN A O 1
ATOM 1526 N N . LYS A 1 179 ? 9.687 13.746 -5.014 1.00 94.38 179 LYS A N 1
ATOM 1527 C CA . LYS A 1 179 ? 9.805 15.128 -4.537 1.00 94.38 179 LYS A CA 1
ATOM 1528 C C . LYS A 1 179 ? 10.996 15.306 -3.592 1.00 94.38 179 LYS A C 1
ATOM 1530 O O . LYS A 1 179 ? 11.700 16.308 -3.692 1.00 94.38 179 LYS A O 1
ATOM 1535 N N . ASP A 1 180 ? 11.215 14.346 -2.699 1.00 95.00 180 ASP A N 1
ATOM 1536 C CA . ASP A 1 180 ? 12.356 14.287 -1.789 1.00 95.00 180 ASP A CA 1
ATOM 1537 C C . ASP A 1 180 ? 12.825 12.834 -1.637 1.00 95.00 180 ASP A C 1
ATOM 1539 O O . ASP A 1 180 ? 12.152 11.991 -1.043 1.00 95.00 180 ASP A O 1
ATOM 1543 N N . SER A 1 181 ? 14.020 12.538 -2.149 1.00 93.12 181 SER A N 1
ATOM 1544 C CA . SER A 1 181 ? 14.584 11.186 -2.127 1.00 93.12 181 SER A CA 1
ATOM 1545 C C . SER A 1 181 ? 14.933 10.684 -0.722 1.00 93.12 181 SER A C 1
ATOM 1547 O O . SER A 1 181 ? 15.154 9.483 -0.555 1.00 93.12 181 SER A O 1
ATOM 1549 N N . ASN A 1 182 ? 14.970 11.569 0.280 1.00 93.38 182 ASN A N 1
ATOM 1550 C CA . ASN A 1 182 ? 15.153 11.211 1.688 1.00 93.38 182 ASN A CA 1
ATOM 1551 C C . ASN A 1 182 ? 13.821 11.065 2.435 1.00 93.38 182 ASN A C 1
ATOM 1553 O O . ASN A 1 182 ? 13.815 10.815 3.643 1.00 93.38 182 ASN A O 1
ATOM 1557 N N . HIS A 1 183 ? 12.691 11.229 1.745 1.00 94.00 183 HIS A N 1
ATOM 1558 C CA . HIS A 1 183 ? 11.387 11.138 2.371 1.00 94.00 183 HIS A CA 1
ATOM 1559 C C . HIS A 1 183 ? 11.133 9.711 2.892 1.00 94.00 183 HIS A C 1
ATOM 1561 O O . HIS A 1 183 ? 11.246 8.739 2.136 1.00 94.00 183 HIS A O 1
ATOM 1567 N N . PRO A 1 184 ? 10.719 9.537 4.160 1.00 94.81 184 PRO A N 1
ATOM 1568 C CA . PRO A 1 184 ? 10.700 8.221 4.798 1.00 94.81 184 PRO A CA 1
ATOM 1569 C C . PRO A 1 184 ? 9.552 7.314 4.325 1.00 94.81 184 PRO A C 1
ATOM 1571 O O . PRO A 1 184 ? 9.502 6.140 4.689 1.00 94.81 184 PRO A O 1
ATOM 1574 N N . ALA A 1 185 ? 8.604 7.831 3.535 1.00 96.06 185 ALA A N 1
ATOM 1575 C CA . ALA A 1 185 ? 7.419 7.088 3.093 1.00 96.06 185 ALA A CA 1
ATOM 1576 C C . ALA A 1 185 ? 7.759 5.749 2.412 1.00 96.06 185 ALA A C 1
ATOM 1578 O O . ALA A 1 185 ? 7.075 4.754 2.652 1.00 96.06 185 ALA A O 1
ATOM 1579 N N . MET A 1 186 ? 8.832 5.702 1.618 1.00 96.50 186 MET A N 1
ATOM 1580 C CA . MET A 1 186 ? 9.279 4.473 0.953 1.00 96.50 186 MET A CA 1
ATOM 1581 C C . MET A 1 186 ? 9.694 3.395 1.968 1.00 96.50 186 MET A C 1
ATOM 1583 O O . MET A 1 186 ? 9.301 2.234 1.846 1.00 96.50 186 MET A O 1
ATOM 1587 N N . ASP A 1 187 ? 10.427 3.784 3.011 1.00 96.31 187 ASP A N 1
ATOM 1588 C CA . ASP A 1 187 ? 10.907 2.865 4.047 1.00 96.31 187 ASP A CA 1
ATOM 1589 C C . ASP A 1 187 ? 9.750 2.354 4.913 1.00 96.31 187 ASP A C 1
ATOM 1591 O O . ASP A 1 187 ? 9.671 1.166 5.239 1.00 96.31 187 ASP A O 1
ATOM 1595 N N . TYR A 1 188 ? 8.795 3.231 5.240 1.00 96.94 188 TYR A N 1
ATOM 1596 C CA . TYR A 1 188 ? 7.574 2.821 5.931 1.00 96.94 188 TYR A CA 1
ATOM 1597 C C . TYR A 1 188 ? 6.741 1.855 5.084 1.00 96.94 188 TYR A C 1
ATOM 1599 O O . TYR A 1 188 ? 6.251 0.863 5.627 1.00 96.94 188 TYR A O 1
ATOM 1607 N N . LEU A 1 189 ? 6.612 2.092 3.772 1.00 98.31 189 LEU A N 1
ATOM 1608 C CA . LEU A 1 189 ? 5.935 1.163 2.867 1.00 98.31 189 LEU A CA 1
ATOM 1609 C C . LEU A 1 189 ? 6.617 -0.207 2.894 1.00 98.31 189 LEU A C 1
ATOM 1611 O O . LEU A 1 189 ? 5.947 -1.209 3.132 1.00 98.31 189 LEU A O 1
ATOM 1615 N N . ALA A 1 190 ? 7.939 -0.263 2.745 1.00 97.19 190 ALA A N 1
ATOM 1616 C CA . ALA A 1 190 ? 8.694 -1.511 2.805 1.00 97.19 190 ALA A CA 1
ATOM 1617 C C . ALA A 1 190 ? 8.467 -2.287 4.119 1.00 97.19 190 ALA A C 1
ATOM 1619 O O . ALA A 1 190 ? 8.234 -3.503 4.095 1.00 97.19 190 ALA A O 1
ATOM 1620 N N . LEU A 1 191 ? 8.472 -1.583 5.258 1.00 95.88 191 LEU A N 1
ATOM 1621 C CA . LEU A 1 191 ? 8.247 -2.155 6.590 1.00 95.88 191 LEU A CA 1
ATOM 1622 C C . LEU A 1 191 ? 6.813 -2.666 6.798 1.00 95.88 191 LEU A C 1
ATOM 1624 O O . LEU A 1 191 ? 6.589 -3.644 7.513 1.00 95.88 191 LEU A O 1
ATOM 1628 N N . ILE A 1 192 ? 5.825 -2.020 6.186 1.00 97.06 192 ILE A N 1
ATOM 1629 C CA . ILE A 1 192 ? 4.442 -2.506 6.196 1.00 97.06 192 ILE A CA 1
ATOM 1630 C C . ILE A 1 192 ? 4.335 -3.744 5.310 1.00 97.06 192 ILE A C 1
ATOM 1632 O O . ILE A 1 192 ? 3.751 -4.744 5.725 1.00 97.06 192 ILE A O 1
ATOM 1636 N N . MET A 1 193 ? 4.941 -3.717 4.122 1.00 97.75 193 MET A N 1
ATOM 1637 C CA . MET A 1 193 ? 4.839 -4.816 3.168 1.00 97.75 193 MET A CA 1
ATOM 1638 C C . MET A 1 193 ? 5.481 -6.107 3.687 1.00 97.75 193 MET A C 1
ATOM 1640 O O . MET A 1 193 ? 4.902 -7.171 3.485 1.00 97.75 193 MET A O 1
ATOM 1644 N N . VAL A 1 194 ? 6.570 -6.079 4.463 1.00 96.25 194 VAL A N 1
ATOM 1645 C CA . VAL A 1 194 ? 7.114 -7.338 5.028 1.00 96.25 194 VAL A CA 1
ATOM 1646 C C . VAL A 1 194 ? 6.100 -8.049 5.948 1.00 96.25 194 VAL A C 1
ATOM 1648 O O . VAL A 1 194 ? 6.057 -9.278 6.014 1.00 96.25 194 VAL A O 1
ATOM 1651 N N . ASN A 1 195 ? 5.202 -7.289 6.584 1.00 94.12 195 ASN A N 1
ATOM 1652 C CA . ASN A 1 195 ? 4.229 -7.778 7.564 1.00 94.12 195 ASN A CA 1
ATOM 1653 C C . ASN A 1 195 ? 2.761 -7.636 7.127 1.00 94.12 195 ASN A C 1
ATOM 1655 O O . ASN A 1 195 ? 1.858 -7.816 7.941 1.00 94.12 195 ASN A O 1
ATOM 1659 N N . PHE A 1 196 ? 2.484 -7.357 5.850 1.00 95.81 196 PHE A N 1
ATOM 1660 C CA . PHE A 1 196 ? 1.122 -7.043 5.391 1.00 95.81 196 PHE A CA 1
ATOM 1661 C C . PHE A 1 196 ? 0.112 -8.180 5.628 1.00 95.81 196 PHE A C 1
ATOM 1663 O O . PHE A 1 196 ? -1.078 -7.943 5.818 1.00 95.81 196 PHE A O 1
ATOM 1670 N N . HIS A 1 197 ? 0.595 -9.423 5.709 1.00 94.25 197 HIS A N 1
ATOM 1671 C CA . HIS A 1 197 ? -0.202 -10.610 6.023 1.00 94.25 197 HIS A CA 1
ATOM 1672 C C . HIS A 1 197 ? -0.976 -10.536 7.352 1.00 94.25 197 HIS A C 1
ATOM 1674 O O . HIS A 1 197 ? -1.926 -11.300 7.526 1.00 94.25 197 HIS A O 1
ATOM 1680 N N . ILE A 1 198 ? -0.562 -9.662 8.278 1.00 90.81 198 ILE A N 1
ATOM 1681 C CA . ILE A 1 198 ? -1.177 -9.476 9.599 1.00 90.81 198 ILE A CA 1
ATOM 1682 C C . ILE A 1 198 ? -2.612 -8.943 9.488 1.00 90.81 198 ILE A C 1
ATOM 1684 O O . ILE A 1 198 ? -3.447 -9.253 10.331 1.00 90.81 198 ILE A O 1
ATOM 1688 N N . ILE A 1 199 ? -2.904 -8.158 8.450 1.00 91.44 199 ILE A N 1
ATOM 1689 C CA . ILE A 1 199 ? -4.188 -7.461 8.282 1.00 91.44 199 ILE A CA 1
ATOM 1690 C C . ILE A 1 199 ? -5.017 -7.986 7.105 1.00 91.44 199 ILE A C 1
ATOM 1692 O O . ILE A 1 199 ? -5.961 -7.327 6.666 1.00 91.44 199 ILE A O 1
ATOM 1696 N N . LEU A 1 200 ? -4.660 -9.154 6.564 1.00 92.50 200 LEU A N 1
ATOM 1697 C CA . LEU A 1 200 ? -5.442 -9.817 5.524 1.00 92.50 200 LEU A CA 1
ATOM 1698 C C . LEU A 1 200 ? -6.608 -10.594 6.163 1.00 92.50 200 LEU A C 1
ATOM 1700 O O . LEU A 1 200 ? -6.341 -11.518 6.932 1.00 92.50 200 LEU A O 1
ATOM 1704 N N . PRO A 1 201 ? -7.880 -10.297 5.819 1.00 88.88 201 PRO A N 1
ATOM 1705 C CA . PRO A 1 201 ? -9.041 -10.984 6.399 1.00 88.88 201 PRO A CA 1
ATOM 1706 C C . PRO A 1 201 ? -9.114 -12.473 6.036 1.00 88.88 201 PRO A C 1
ATOM 1708 O O . PRO A 1 201 ? -9.673 -13.281 6.772 1.00 88.88 201 PRO A O 1
ATOM 1711 N N . CYS A 1 202 ? -8.536 -12.859 4.895 1.00 90.69 202 CYS A N 1
ATOM 1712 C CA . CYS A 1 202 ? -8.488 -14.246 4.448 1.00 90.69 202 CYS A CA 1
ATOM 1713 C C . CYS A 1 202 ? -7.200 -14.938 4.913 1.00 90.69 202 CYS A C 1
ATOM 1715 O O . CYS A 1 202 ? -6.094 -14.582 4.493 1.00 90.69 202 CYS A O 1
ATOM 1717 N N . SER A 1 203 ? -7.352 -15.992 5.717 1.00 91.44 203 SER A N 1
ATOM 1718 C CA . SER A 1 203 ? -6.242 -16.806 6.228 1.00 91.44 203 SER A CA 1
ATOM 1719 C C . SER A 1 203 ? -5.409 -17.437 5.110 1.00 91.44 203 SER A C 1
ATOM 1721 O O . SER A 1 203 ? -4.180 -17.410 5.169 1.00 91.44 203 SER A O 1
ATOM 1723 N N . VAL A 1 204 ? -6.054 -17.932 4.050 1.00 93.81 204 VAL A N 1
ATOM 1724 C CA . VAL A 1 204 ? -5.374 -18.495 2.873 1.00 93.81 204 VAL A CA 1
ATOM 1725 C C . VAL A 1 204 ? -4.547 -17.421 2.162 1.00 93.81 204 VAL A C 1
ATOM 1727 O O . VAL A 1 204 ? -3.386 -17.657 1.836 1.00 93.81 204 VAL A O 1
ATOM 1730 N N . CYS A 1 205 ? -5.089 -16.210 1.989 1.00 94.50 205 CYS A N 1
ATOM 1731 C CA . CYS A 1 205 ? -4.336 -15.086 1.427 1.00 94.50 205 CYS A CA 1
ATOM 1732 C C . CYS A 1 205 ? -3.137 -14.706 2.310 1.00 94.50 205 CYS A C 1
ATOM 1734 O O . CYS A 1 205 ? -2.055 -14.464 1.781 1.00 94.50 205 CYS A O 1
ATOM 1736 N N . SER A 1 206 ? -3.300 -14.705 3.638 1.00 94.44 206 SER A N 1
ATOM 1737 C CA . SER A 1 206 ? -2.218 -14.453 4.603 1.00 94.44 206 SER A CA 1
ATOM 1738 C C . SER A 1 206 ? -1.089 -15.481 4.499 1.00 94.44 206 SER A C 1
ATOM 1740 O O . SER A 1 206 ? 0.087 -15.116 4.443 1.00 94.44 206 SER A O 1
ATOM 1742 N N . VAL A 1 207 ? -1.425 -16.771 4.412 1.00 95.56 207 VAL A N 1
ATOM 1743 C CA . VAL A 1 207 ? -0.442 -17.848 4.213 1.00 95.56 207 VAL A CA 1
ATOM 1744 C C . VAL A 1 207 ? 0.267 -17.692 2.871 1.00 95.56 207 VAL A C 1
ATOM 1746 O O . VAL A 1 207 ? 1.493 -17.618 2.842 1.00 95.56 207 VAL A O 1
ATOM 1749 N N . HIS A 1 208 ? -0.483 -17.533 1.779 1.00 94.75 208 HIS A N 1
ATOM 1750 C CA . HIS A 1 208 ? 0.085 -17.351 0.442 1.00 94.75 208 HIS A CA 1
ATOM 1751 C C . HIS A 1 208 ? 0.980 -16.110 0.334 1.00 94.75 208 HIS A C 1
ATOM 1753 O O . HIS A 1 208 ? 1.946 -16.115 -0.427 1.00 94.75 208 HIS A O 1
ATOM 1759 N N . TYR A 1 209 ? 0.668 -15.043 1.072 1.00 96.25 209 TYR A N 1
ATOM 1760 C CA . TYR A 1 209 ? 1.514 -13.858 1.151 1.00 96.25 209 TYR A CA 1
ATOM 1761 C C . TYR A 1 209 ? 2.849 -14.165 1.839 1.00 96.25 209 TYR A C 1
ATOM 1763 O O . TYR A 1 209 ? 3.902 -13.797 1.326 1.00 96.25 209 TYR A O 1
ATOM 1771 N N . LYS A 1 210 ? 2.824 -14.883 2.969 1.00 95.19 210 LYS A N 1
ATOM 1772 C CA . LYS A 1 210 ? 4.038 -15.284 3.701 1.00 95.19 210 LYS A CA 1
ATOM 1773 C C . LYS A 1 210 ? 4.929 -16.228 2.895 1.00 95.19 210 LYS A C 1
ATOM 1775 O O . LYS A 1 210 ? 6.139 -16.032 2.863 1.00 95.19 210 LYS A O 1
ATOM 1780 N N . GLU A 1 211 ? 4.340 -17.210 2.211 1.00 94.69 211 GLU A N 1
ATOM 1781 C CA . GLU A 1 211 ? 5.058 -18.177 1.360 1.00 94.69 211 GLU A CA 1
ATOM 1782 C C . GLU A 1 211 ? 5.883 -17.512 0.254 1.00 94.69 211 GLU A C 1
ATOM 1784 O O . GLU A 1 211 ? 6.873 -18.073 -0.206 1.00 94.69 211 GLU A O 1
ATOM 1789 N N . ARG A 1 212 ? 5.499 -16.301 -0.162 1.00 91.62 212 ARG A N 1
ATOM 1790 C CA . ARG A 1 212 ? 6.233 -15.529 -1.166 1.00 91.62 212 ARG A CA 1
ATOM 1791 C C . ARG A 1 212 ? 7.507 -14.896 -0.636 1.00 91.62 212 ARG A C 1
ATOM 1793 O O . ARG A 1 212 ? 8.162 -14.233 -1.423 1.00 91.62 212 ARG A O 1
ATOM 1800 N N . ASN A 1 213 ? 7.854 -15.045 0.640 1.00 94.38 213 ASN A N 1
ATOM 1801 C CA . ASN A 1 213 ? 9.001 -14.368 1.240 1.00 94.38 213 ASN A CA 1
ATOM 1802 C C . ASN A 1 213 ? 8.955 -12.842 0.981 1.00 94.38 213 ASN A C 1
ATOM 1804 O O . ASN A 1 213 ? 9.726 -12.317 0.173 1.00 94.38 213 ASN A O 1
ATOM 1808 N N . PRO A 1 214 ? 8.015 -12.119 1.621 1.00 95.56 214 PRO A N 1
ATOM 1809 C CA . PRO A 1 214 ? 7.766 -10.707 1.336 1.00 95.56 214 PRO A CA 1
ATOM 1810 C C . PRO A 1 214 ? 8.978 -9.811 1.608 1.00 95.56 214 PRO A C 1
ATOM 1812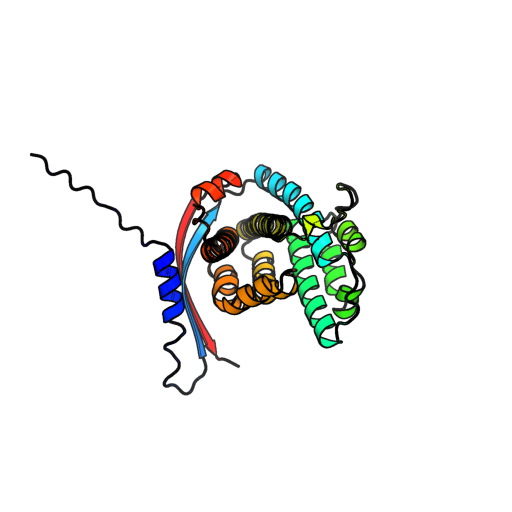 O O . PRO A 1 214 ? 9.086 -8.760 0.987 1.00 95.56 214 PRO A O 1
ATOM 1815 N N . LEU A 1 215 ? 9.918 -10.231 2.463 1.00 94.62 215 LEU A N 1
ATOM 1816 C CA . LEU A 1 215 ? 11.193 -9.536 2.626 1.00 94.62 215 LEU A CA 1
ATOM 1817 C C . LEU A 1 215 ? 11.947 -9.469 1.291 1.00 94.62 215 LEU A C 1
ATOM 1819 O O . LEU A 1 215 ? 12.245 -8.384 0.800 1.00 94.62 215 LEU A O 1
ATOM 1823 N N . VAL A 1 216 ? 12.203 -10.630 0.687 1.00 93.06 216 VAL A N 1
ATOM 1824 C CA . VAL A 1 216 ? 13.020 -10.745 -0.527 1.00 93.06 216 VAL A CA 1
ATOM 1825 C C . VAL A 1 216 ? 12.271 -10.268 -1.766 1.00 93.06 216 VAL A C 1
ATOM 1827 O O . VAL A 1 216 ? 12.829 -9.542 -2.575 1.00 93.06 216 VAL A O 1
ATOM 1830 N N . ASN A 1 217 ? 11.004 -10.651 -1.913 1.00 93.50 217 ASN A N 1
ATOM 1831 C CA . ASN A 1 217 ? 10.273 -10.459 -3.167 1.00 93.50 217 ASN A CA 1
ATOM 1832 C C . ASN A 1 217 ? 9.425 -9.179 -3.215 1.00 93.50 217 ASN A C 1
ATOM 1834 O O . ASN A 1 217 ? 8.769 -8.933 -4.223 1.00 93.50 217 ASN A O 1
ATOM 1838 N N . ILE A 1 218 ? 9.375 -8.390 -2.135 1.00 96.50 218 ILE A N 1
ATOM 1839 C CA . ILE A 1 218 ? 8.561 -7.163 -2.074 1.00 96.50 218 ILE A CA 1
ATOM 1840 C C . ILE A 1 218 ? 9.334 -6.035 -1.384 1.00 96.50 218 ILE A C 1
ATOM 1842 O O . ILE A 1 218 ? 9.580 -4.995 -1.985 1.00 96.50 218 ILE A O 1
ATOM 1846 N N . THR A 1 219 ? 9.753 -6.232 -0.134 1.00 96.44 219 THR A N 1
ATOM 1847 C CA . THR A 1 219 ? 10.392 -5.191 0.683 1.00 96.44 219 THR A CA 1
ATOM 1848 C C . THR A 1 219 ? 11.743 -4.759 0.119 1.00 96.44 219 THR A C 1
ATOM 1850 O O . THR A 1 219 ? 11.946 -3.561 -0.062 1.00 96.44 219 THR A O 1
ATOM 1853 N N . LEU A 1 220 ? 12.652 -5.688 -0.194 1.00 95.00 220 LEU A N 1
ATOM 1854 C CA . LEU A 1 220 ? 13.945 -5.335 -0.793 1.00 95.00 220 LEU A CA 1
ATOM 1855 C C . LEU A 1 220 ? 13.782 -4.649 -2.165 1.00 95.00 220 LEU A C 1
ATOM 1857 O O . LEU A 1 220 ? 14.405 -3.605 -2.367 1.00 95.00 220 LEU A O 1
ATOM 1861 N N . PRO A 1 221 ? 12.900 -5.115 -3.074 1.00 96.12 221 PRO A N 1
ATOM 1862 C CA . PRO A 1 221 ? 12.565 -4.374 -4.287 1.00 96.12 221 PRO A CA 1
ATOM 1863 C C . PRO A 1 221 ? 12.057 -2.947 -4.045 1.00 96.12 221 PRO A C 1
ATOM 1865 O O . PRO A 1 221 ? 12.486 -2.032 -4.741 1.00 96.12 221 PRO A O 1
ATOM 1868 N N . ILE A 1 222 ? 11.211 -2.712 -3.036 1.00 96.88 222 ILE A N 1
ATOM 1869 C CA . ILE A 1 222 ? 10.769 -1.352 -2.674 1.00 96.88 222 ILE A CA 1
ATOM 1870 C C . ILE A 1 222 ? 11.959 -0.508 -2.193 1.00 96.88 222 ILE A C 1
ATOM 1872 O O . ILE A 1 222 ? 12.161 0.613 -2.662 1.00 96.88 222 ILE A O 1
ATOM 1876 N N . LEU A 1 223 ? 12.773 -1.046 -1.279 1.00 94.88 223 LEU A N 1
ATOM 1877 C CA . LEU A 1 223 ? 13.884 -0.316 -0.663 1.00 94.88 223 LEU A CA 1
ATOM 1878 C C . LEU A 1 223 ? 15.006 0.013 -1.643 1.00 94.88 223 LEU A C 1
ATOM 1880 O O . LEU A 1 223 ? 15.565 1.103 -1.557 1.00 94.88 223 LEU A O 1
ATOM 1884 N N . HIS A 1 224 ? 15.338 -0.899 -2.552 1.00 94.00 224 HIS A N 1
ATOM 1885 C CA . HIS A 1 224 ? 16.504 -0.769 -3.425 1.00 94.00 224 HIS A CA 1
ATOM 1886 C C . HIS A 1 224 ? 16.130 -0.425 -4.867 1.00 94.00 224 HIS A C 1
ATOM 1888 O O . HIS A 1 224 ? 16.840 0.340 -5.516 1.00 94.00 224 HIS A O 1
ATOM 1894 N N . GLY A 1 225 ? 14.988 -0.919 -5.349 1.00 93.38 225 GLY A N 1
ATOM 1895 C CA . GLY A 1 225 ? 14.437 -0.550 -6.653 1.00 93.38 225 GLY A CA 1
ATOM 1896 C C . GLY A 1 225 ? 13.817 0.846 -6.660 1.00 93.38 225 GLY A C 1
ATOM 1897 O O . GLY A 1 225 ? 13.822 1.498 -7.699 1.00 93.38 225 GLY A O 1
ATOM 1898 N N . LYS A 1 226 ? 13.349 1.344 -5.504 1.00 95.69 226 LYS A N 1
ATOM 1899 C CA . LYS A 1 226 ? 12.776 2.697 -5.342 1.00 95.69 226 LYS A CA 1
ATOM 1900 C C . LYS A 1 226 ? 11.622 2.998 -6.317 1.00 95.69 226 LYS A C 1
ATOM 1902 O O . LYS A 1 226 ? 11.430 4.138 -6.743 1.00 95.69 226 LYS A O 1
ATOM 1907 N N . ASP A 1 227 ? 10.850 1.962 -6.640 1.00 97.62 227 ASP A N 1
ATOM 1908 C CA . ASP A 1 227 ? 9.652 2.026 -7.476 1.00 97.62 227 ASP A CA 1
ATOM 1909 C C . ASP A 1 227 ? 8.490 1.322 -6.766 1.00 97.62 227 ASP A C 1
ATOM 1911 O O . ASP A 1 227 ? 8.243 0.125 -6.932 1.00 97.62 227 ASP A O 1
ATOM 1915 N N . ALA A 1 228 ? 7.788 2.072 -5.918 1.00 98.31 228 ALA A N 1
ATOM 1916 C CA . ALA A 1 228 ? 6.666 1.541 -5.155 1.00 98.31 228 ALA A CA 1
ATOM 1917 C C . ALA A 1 228 ? 5.519 1.089 -6.071 1.00 98.31 228 ALA A C 1
ATOM 1919 O O . ALA A 1 228 ? 4.883 0.068 -5.806 1.00 98.31 228 ALA A O 1
ATOM 1920 N N . ILE A 1 229 ? 5.255 1.845 -7.141 1.00 98.62 229 ILE A N 1
ATOM 1921 C CA . ILE A 1 229 ? 4.140 1.597 -8.060 1.00 98.62 229 ILE A CA 1
ATOM 1922 C C . ILE A 1 229 ? 4.339 0.255 -8.760 1.00 98.62 229 ILE A C 1
ATOM 1924 O O . ILE A 1 229 ? 3.442 -0.591 -8.738 1.00 98.62 229 ILE A O 1
ATOM 1928 N N . TYR A 1 230 ? 5.520 0.038 -9.342 1.00 98.38 230 TYR A N 1
ATOM 1929 C CA . TYR A 1 230 ? 5.801 -1.169 -10.109 1.00 98.38 230 TYR A CA 1
ATOM 1930 C C . TYR A 1 230 ? 5.792 -2.418 -9.231 1.00 98.38 230 TYR A C 1
ATOM 1932 O O . TYR A 1 230 ? 5.142 -3.401 -9.583 1.00 98.38 230 TYR A O 1
ATOM 1940 N N . VAL A 1 231 ? 6.406 -2.368 -8.043 1.00 98.19 231 VAL A N 1
ATOM 1941 C CA . VAL A 1 231 ? 6.447 -3.530 -7.141 1.00 98.19 231 VAL A CA 1
ATOM 1942 C C . VAL A 1 231 ? 5.041 -3.950 -6.690 1.00 98.19 231 VAL A C 1
ATOM 1944 O O . VAL A 1 231 ? 4.725 -5.142 -6.657 1.00 98.19 231 VAL A O 1
ATOM 1947 N N . ILE A 1 232 ? 4.159 -2.996 -6.372 1.00 98.56 232 ILE A N 1
ATOM 1948 C CA . ILE A 1 232 ? 2.774 -3.304 -5.980 1.00 98.56 232 ILE A CA 1
ATOM 1949 C C . ILE A 1 232 ? 1.942 -3.792 -7.178 1.00 98.56 232 ILE A C 1
ATOM 1951 O O . ILE A 1 232 ? 1.144 -4.727 -7.035 1.00 98.56 232 ILE A O 1
ATOM 1955 N N . TYR A 1 233 ? 2.149 -3.218 -8.366 1.00 98.56 233 TYR A N 1
ATOM 1956 C CA . TYR A 1 233 ? 1.564 -3.705 -9.618 1.00 98.56 233 TYR A CA 1
ATOM 1957 C C . TYR A 1 233 ? 1.972 -5.159 -9.911 1.00 98.56 233 TYR A C 1
ATOM 1959 O O . TYR A 1 233 ? 1.104 -6.001 -10.175 1.00 98.56 233 TYR A O 1
ATOM 1967 N N . GLU A 1 234 ? 3.262 -5.485 -9.812 1.00 97.88 234 GLU A N 1
ATOM 1968 C CA . GLU A 1 234 ? 3.769 -6.839 -10.031 1.00 97.88 234 GLU A CA 1
ATOM 1969 C C . GLU A 1 234 ? 3.191 -7.807 -9.009 1.00 97.88 234 GLU A C 1
ATOM 1971 O O . GLU A 1 234 ? 2.640 -8.842 -9.385 1.00 97.88 234 GLU A O 1
ATOM 1976 N N . LEU A 1 235 ? 3.221 -7.452 -7.722 1.00 97.81 235 LEU A N 1
ATOM 1977 C CA . LEU A 1 235 ? 2.637 -8.263 -6.660 1.00 97.81 235 LEU A CA 1
ATOM 1978 C C . LEU A 1 235 ? 1.177 -8.635 -6.966 1.00 97.81 235 LEU A C 1
ATOM 1980 O O . LEU A 1 235 ? 0.804 -9.811 -6.872 1.00 97.81 235 LEU A O 1
ATOM 1984 N N . HIS A 1 236 ? 0.360 -7.658 -7.373 1.00 97.88 236 HIS A N 1
ATOM 1985 C CA . HIS A 1 236 ? -1.033 -7.895 -7.743 1.00 97.88 236 HIS A CA 1
ATOM 1986 C C . HIS A 1 236 ? -1.136 -8.862 -8.930 1.00 97.88 236 HIS A C 1
ATOM 1988 O O . HIS A 1 236 ? -1.917 -9.815 -8.894 1.00 97.88 236 HIS A O 1
ATOM 1994 N N . ASN A 1 237 ? -0.309 -8.681 -9.958 1.00 97.94 237 ASN A N 1
ATOM 1995 C CA . ASN A 1 237 ? -0.282 -9.559 -11.121 1.00 97.94 237 ASN A CA 1
ATOM 1996 C C . ASN A 1 237 ? 0.132 -10.997 -10.800 1.00 97.94 237 ASN A C 1
ATOM 1998 O O . ASN A 1 237 ? -0.469 -11.940 -11.320 1.00 97.94 237 ASN A O 1
ATOM 2002 N N . ILE A 1 238 ? 1.081 -11.209 -9.890 1.00 95.81 238 ILE A N 1
ATOM 2003 C CA . ILE A 1 238 ? 1.440 -12.573 -9.497 1.00 95.81 238 ILE A CA 1
ATOM 2004 C C . ILE A 1 238 ? 0.297 -13.218 -8.691 1.00 95.81 238 ILE A C 1
ATOM 2006 O O . ILE A 1 238 ? 0.106 -14.434 -8.762 1.00 95.81 238 ILE A O 1
ATOM 2010 N N . VAL A 1 239 ? -0.484 -12.449 -7.921 1.00 95.06 239 VAL A N 1
ATOM 2011 C CA . VAL A 1 239 ? -1.708 -12.964 -7.275 1.00 95.06 239 VAL A CA 1
ATOM 2012 C C . VAL A 1 239 ? -2.766 -13.321 -8.322 1.00 95.06 239 VAL A C 1
ATOM 2014 O O . VAL A 1 239 ? -3.361 -14.394 -8.231 1.00 95.06 239 VAL A O 1
ATOM 2017 N N . ARG A 1 240 ? -2.948 -12.490 -9.357 1.00 94.94 240 ARG A N 1
ATOM 2018 C CA . ARG A 1 240 ? -3.852 -12.774 -10.485 1.00 94.94 240 ARG A CA 1
ATOM 2019 C C . ARG A 1 240 ? -3.507 -14.094 -11.172 1.00 94.94 240 ARG A C 1
ATOM 2021 O O . ARG A 1 240 ? -4.384 -14.944 -11.302 1.00 94.94 240 ARG A O 1
ATOM 2028 N N . LEU A 1 241 ? -2.237 -14.300 -11.526 1.00 95.19 241 LEU A N 1
ATOM 2029 C CA . LEU A 1 241 ? -1.778 -15.540 -12.159 1.00 95.19 241 LEU A CA 1
ATOM 2030 C C . LEU A 1 241 ? -2.043 -16.776 -11.288 1.00 95.19 241 LEU A C 1
ATOM 2032 O O . LEU A 1 241 ? -2.505 -17.794 -11.798 1.00 95.19 241 LEU A O 1
ATOM 2036 N N . ARG A 1 242 ? -1.794 -16.690 -9.971 1.00 90.69 242 ARG A N 1
ATOM 2037 C CA . ARG A 1 242 ? -2.062 -17.799 -9.033 1.00 90.69 242 ARG A CA 1
ATOM 2038 C C . ARG A 1 242 ? -3.547 -18.174 -8.988 1.00 90.69 242 ARG A C 1
ATOM 2040 O O . ARG A 1 242 ? -3.863 -19.336 -8.766 1.00 90.69 242 ARG A O 1
ATOM 2047 N N . ASN A 1 243 ? -4.435 -17.215 -9.241 1.00 88.94 243 ASN A N 1
ATOM 2048 C CA . ASN A 1 243 ? -5.883 -17.417 -9.306 1.00 88.94 243 ASN A CA 1
ATOM 2049 C C . ASN A 1 243 ? -6.390 -17.744 -10.726 1.00 88.94 243 ASN A C 1
ATOM 2051 O O . ASN A 1 243 ? -7.586 -17.649 -10.985 1.00 88.94 243 ASN A O 1
ATOM 2055 N N . GLY A 1 244 ? -5.501 -18.097 -11.662 1.00 93.69 244 GLY A N 1
ATOM 2056 C CA . GLY A 1 244 ? -5.873 -18.459 -13.035 1.00 93.69 244 GLY A CA 1
ATOM 2057 C C . GLY A 1 244 ? -6.308 -17.279 -13.910 1.00 93.69 244 GLY A C 1
ATOM 2058 O O . GLY A 1 244 ? -6.830 -17.488 -15.003 1.00 93.69 244 GLY A O 1
ATOM 2059 N N . LEU A 1 245 ? -6.096 -16.041 -13.456 1.00 94.69 245 LEU A N 1
ATOM 2060 C CA . LEU A 1 245 ? -6.384 -14.838 -14.231 1.00 94.69 245 LEU A CA 1
ATOM 2061 C C . LEU A 1 245 ? -5.192 -14.459 -15.111 1.00 94.69 245 LEU A C 1
ATOM 2063 O O . LEU A 1 245 ? -4.040 -14.770 -14.811 1.00 94.69 245 LEU A O 1
ATOM 2067 N N . VAL A 1 246 ? -5.467 -13.721 -16.186 1.00 95.69 246 VAL A N 1
ATOM 2068 C CA . VAL A 1 246 ? -4.426 -13.210 -17.085 1.00 95.69 246 VAL A CA 1
ATOM 2069 C C . VAL A 1 246 ? -3.626 -12.074 -16.448 1.00 95.69 246 VAL A C 1
ATOM 2071 O O . VAL A 1 246 ? -4.166 -11.261 -15.679 1.00 95.69 246 VAL A O 1
ATOM 2074 N N . TRP A 1 247 ? -2.345 -12.006 -16.819 1.00 96.44 247 TRP A N 1
ATOM 2075 C CA . TRP A 1 247 ? -1.476 -10.873 -16.515 1.00 96.44 247 TRP A CA 1
ATOM 2076 C C . TRP A 1 247 ? -2.097 -9.586 -17.064 1.00 96.44 247 TRP A C 1
ATOM 2078 O O . TRP A 1 247 ? -2.545 -9.542 -18.209 1.00 96.44 247 TRP A O 1
ATOM 2088 N N . PHE A 1 248 ? -2.159 -8.554 -16.233 1.00 96.88 248 PHE A N 1
ATOM 2089 C CA . PHE A 1 248 ? -2.678 -7.246 -16.591 1.00 96.88 248 PHE A CA 1
ATOM 2090 C C . PHE A 1 248 ? -1.522 -6.354 -17.065 1.00 96.88 248 PHE A C 1
ATOM 2092 O O . PHE A 1 248 ? -0.617 -6.134 -16.264 1.00 96.88 248 PHE A O 1
ATOM 2099 N N . PRO A 1 249 ? -1.513 -5.867 -18.321 1.00 97.44 249 PRO A N 1
ATOM 2100 C CA . PRO A 1 249 ? -0.382 -5.115 -18.875 1.00 97.44 249 PRO A CA 1
ATOM 2101 C C . PRO A 1 249 ? -0.099 -3.797 -18.143 1.00 97.44 249 PRO A C 1
ATOM 2103 O O . PRO A 1 249 ? -1.033 -3.108 -17.715 1.00 97.44 249 PRO A O 1
ATOM 2106 N N . ILE A 1 250 ? 1.178 -3.406 -18.060 1.00 97.06 250 ILE A N 1
ATOM 2107 C CA . ILE A 1 250 ? 1.600 -2.193 -17.344 1.00 97.06 250 ILE A CA 1
ATOM 2108 C C . ILE A 1 250 ? 1.066 -0.939 -18.036 1.00 97.06 250 ILE A C 1
ATOM 2110 O O . ILE A 1 250 ? 0.618 -0.017 -17.367 1.00 97.06 250 ILE A O 1
ATOM 2114 N N . GLU A 1 251 ? 0.981 -0.941 -19.365 1.00 96.94 251 GLU A N 1
ATOM 2115 C CA . GLU A 1 251 ? 0.432 0.152 -20.174 1.00 96.94 251 GLU A CA 1
ATOM 2116 C C . GLU A 1 251 ? -1.043 0.390 -19.839 1.00 96.94 251 GLU A C 1
ATOM 2118 O O . GLU A 1 251 ? -1.514 1.526 -19.775 1.00 96.94 251 GLU A O 1
ATOM 2123 N N . SER A 1 252 ? -1.781 -0.695 -19.585 1.00 97.81 252 SER A N 1
ATOM 2124 C CA . SER A 1 252 ? -3.182 -0.619 -19.168 1.00 97.81 252 SER A CA 1
ATOM 2125 C C . SER A 1 252 ? -3.304 -0.123 -17.729 1.00 97.81 252 SER A C 1
ATOM 2127 O O . SER A 1 252 ? -4.206 0.653 -17.425 1.00 97.81 252 SER A O 1
ATOM 2129 N N . PHE A 1 253 ? -2.384 -0.524 -16.848 1.00 97.69 253 PHE A N 1
ATOM 2130 C CA . PHE A 1 253 ? -2.326 -0.028 -15.476 1.00 97.69 253 PHE A CA 1
ATOM 2131 C C . PHE A 1 253 ? -2.050 1.471 -15.417 1.00 97.69 253 PHE A C 1
ATOM 2133 O O . PHE A 1 253 ? -2.849 2.203 -14.833 1.00 97.69 253 PHE A O 1
ATOM 2140 N N . VAL A 1 254 ? -0.985 1.945 -16.067 1.00 96.75 254 VAL A N 1
ATOM 2141 C CA . VAL A 1 254 ? -0.645 3.374 -16.063 1.00 96.75 254 VAL A CA 1
ATOM 2142 C C . VAL A 1 254 ? -1.755 4.195 -16.705 1.00 96.75 254 VAL A C 1
ATOM 2144 O O . VAL A 1 254 ? -2.144 5.215 -16.150 1.00 96.75 254 VAL A O 1
ATOM 2147 N N . LYS A 1 255 ? -2.377 3.702 -17.785 1.00 96.62 255 LYS A N 1
ATOM 2148 C CA . LYS A 1 255 ? -3.540 4.358 -18.391 1.00 96.62 255 LYS A CA 1
ATOM 2149 C C . LYS A 1 255 ? -4.724 4.455 -17.424 1.00 96.62 255 LYS A C 1
ATOM 2151 O O . LYS A 1 255 ? -5.328 5.519 -17.324 1.00 96.62 255 LYS A O 1
ATOM 2156 N N . ASN A 1 256 ? -5.053 3.377 -16.710 1.00 95.62 256 ASN A N 1
ATOM 2157 C CA . ASN A 1 256 ? -6.174 3.358 -15.765 1.00 95.62 256 ASN A CA 1
ATOM 2158 C C . ASN A 1 256 ? -5.978 4.323 -14.589 1.00 95.62 256 ASN A C 1
ATOM 2160 O O . ASN A 1 256 ? -6.953 4.885 -14.100 1.00 95.62 256 ASN A O 1
ATOM 2164 N N . TRP A 1 257 ? -4.733 4.523 -14.159 1.00 95.81 257 TRP A N 1
ATOM 2165 C CA . TRP A 1 257 ? -4.376 5.465 -13.097 1.00 95.81 257 TRP A CA 1
ATOM 2166 C C . TRP A 1 257 ? -3.970 6.850 -13.619 1.00 95.81 257 TRP A C 1
ATOM 2168 O O . TRP A 1 257 ? -3.505 7.680 -12.843 1.00 95.81 257 TRP A O 1
ATOM 2178 N N . ASN A 1 258 ? -4.152 7.114 -14.920 1.00 95.44 258 A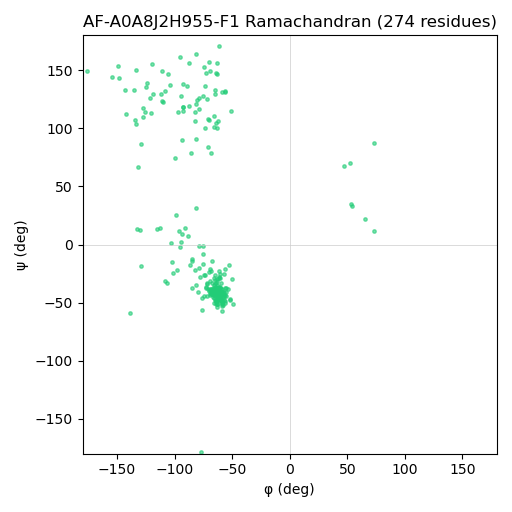SN A N 1
ATOM 2179 C CA . ASN A 1 258 ? -3.765 8.363 -15.582 1.00 95.44 258 ASN A CA 1
ATOM 2180 C C . ASN A 1 258 ? -2.285 8.742 -15.349 1.00 95.44 258 ASN A C 1
ATOM 2182 O O . ASN A 1 258 ? -1.936 9.911 -15.217 1.00 95.44 258 ASN A O 1
ATOM 2186 N N . LEU A 1 259 ? -1.406 7.746 -15.274 1.00 95.75 259 LEU A N 1
ATOM 2187 C CA . LEU A 1 259 ? 0.034 7.898 -15.106 1.00 95.75 259 LEU A CA 1
ATOM 2188 C C . LEU A 1 259 ? 0.746 7.852 -16.460 1.00 95.75 259 LEU A C 1
ATOM 2190 O O . LEU A 1 259 ? 0.236 7.329 -17.449 1.00 95.75 259 LEU A O 1
ATOM 2194 N N . GLU A 1 260 ? 1.973 8.356 -16.477 1.00 95.94 260 GLU A N 1
ATOM 2195 C CA . GLU A 1 260 ? 2.877 8.275 -17.620 1.00 95.94 260 GLU A CA 1
ATOM 2196 C C . GLU A 1 260 ? 4.266 7.876 -17.119 1.00 95.94 260 GLU A C 1
ATOM 2198 O O . GLU A 1 260 ? 4.759 8.439 -16.140 1.00 95.94 260 GLU A O 1
ATOM 2203 N N . ILE A 1 261 ? 4.885 6.898 -17.781 1.00 97.81 261 ILE A N 1
ATOM 2204 C CA . ILE A 1 261 ? 6.266 6.484 -17.516 1.00 97.81 261 ILE A CA 1
ATOM 2205 C C . ILE A 1 261 ? 7.184 7.360 -18.369 1.00 97.81 261 ILE A C 1
ATOM 2207 O O . ILE A 1 261 ? 7.106 7.342 -19.593 1.00 97.81 261 ILE A O 1
ATOM 2211 N N . LEU A 1 262 ? 8.064 8.113 -17.713 1.00 97.31 262 LEU A N 1
ATOM 2212 C CA . LEU A 1 262 ? 9.055 8.983 -18.350 1.00 97.31 262 LEU A CA 1
ATOM 2213 C C . LEU A 1 262 ? 10.325 8.223 -18.731 1.00 97.31 262 LEU A C 1
ATOM 2215 O O . LEU A 1 262 ? 10.955 8.510 -19.747 1.00 97.31 262 LEU A O 1
ATOM 2219 N N . LYS A 1 263 ? 10.728 7.277 -17.883 1.00 97.12 263 LYS A N 1
ATOM 2220 C CA . LYS A 1 263 ? 11.960 6.504 -18.038 1.00 97.12 263 LYS A CA 1
ATOM 2221 C C . LYS A 1 263 ? 11.763 5.112 -17.461 1.00 97.12 263 LYS A C 1
ATOM 2223 O O . LYS A 1 263 ? 11.130 4.978 -16.419 1.00 97.12 263 LYS A O 1
ATOM 2228 N N . SER A 1 264 ? 12.367 4.123 -18.107 1.00 97.75 264 SER A N 1
ATOM 2229 C CA . SER A 1 264 ? 12.521 2.761 -17.597 1.00 97.75 264 SER A CA 1
ATOM 2230 C C . SER A 1 264 ? 14.000 2.402 -17.617 1.00 97.75 264 SER A C 1
ATOM 2232 O O . SER A 1 264 ? 14.687 2.685 -18.600 1.00 97.75 264 SER A O 1
ATOM 2234 N N . GLU A 1 265 ? 14.500 1.798 -16.549 1.00 96.88 265 GLU A N 1
ATOM 2235 C CA . GLU A 1 265 ? 15.887 1.349 -16.461 1.00 96.88 265 GLU A CA 1
ATOM 2236 C C . GLU A 1 265 ? 16.019 0.111 -15.578 1.00 96.88 265 GLU A C 1
ATOM 2238 O O . GLU A 1 265 ? 15.218 -0.102 -14.673 1.00 96.88 265 GLU A O 1
ATOM 2243 N N . ASN A 1 266 ? 17.051 -0.686 -15.836 1.00 96.25 266 ASN A N 1
ATOM 2244 C CA . ASN A 1 266 ? 17.421 -1.794 -14.969 1.00 96.25 266 ASN A CA 1
ATOM 2245 C C . ASN A 1 266 ? 18.403 -1.301 -13.904 1.00 96.25 266 ASN A C 1
ATOM 2247 O O . ASN A 1 266 ? 19.334 -0.554 -14.211 1.00 96.25 266 ASN A O 1
ATOM 2251 N N . VAL A 1 267 ? 18.189 -1.723 -12.663 1.00 94.44 267 VAL A N 1
ATOM 2252 C CA . VAL A 1 267 ? 19.022 -1.398 -11.509 1.00 94.44 267 VAL A CA 1
ATOM 2253 C C . VAL A 1 267 ? 19.544 -2.700 -10.924 1.00 94.44 267 VAL A C 1
ATOM 2255 O O . VAL A 1 267 ? 18.771 -3.498 -10.393 1.00 94.44 267 VAL A O 1
ATOM 2258 N N . ASP A 1 268 ? 20.852 -2.906 -11.019 1.00 93.69 268 ASP A N 1
ATOM 2259 C CA . ASP A 1 268 ? 21.516 -4.048 -10.399 1.00 93.69 268 ASP A CA 1
ATOM 2260 C C . ASP A 1 268 ? 21.751 -3.764 -8.917 1.00 93.69 268 ASP A C 1
ATOM 2262 O O . ASP A 1 268 ? 22.361 -2.760 -8.541 1.00 93.69 268 ASP A O 1
ATOM 2266 N N . ILE A 1 269 ? 21.243 -4.654 -8.074 1.00 90.50 269 ILE A N 1
ATOM 2267 C CA . ILE A 1 269 ? 21.372 -4.609 -6.624 1.00 90.50 269 ILE A CA 1
ATOM 2268 C C . ILE A 1 269 ? 22.256 -5.770 -6.190 1.00 90.50 269 ILE A C 1
ATOM 2270 O O . ILE A 1 269 ? 21.999 -6.913 -6.564 1.00 90.50 269 ILE A O 1
ATOM 2274 N N . ASP A 1 270 ? 23.267 -5.466 -5.380 1.00 91.31 270 ASP A N 1
ATOM 2275 C CA . ASP A 1 270 ? 24.123 -6.439 -4.705 1.00 91.31 270 ASP A CA 1
ATOM 2276 C C . ASP A 1 270 ? 24.258 -6.015 -3.239 1.00 91.31 270 ASP A C 1
ATOM 2278 O O . ASP A 1 270 ? 24.925 -5.030 -2.919 1.00 91.31 270 ASP A O 1
ATOM 2282 N N . ILE A 1 271 ? 23.540 -6.712 -2.361 1.00 85.62 271 ILE A N 1
ATOM 2283 C CA . ILE A 1 271 ? 23.583 -6.515 -0.913 1.00 85.62 271 ILE A CA 1
ATOM 2284 C C . ILE A 1 271 ? 24.272 -7.730 -0.326 1.00 85.62 271 ILE A C 1
ATOM 2286 O O . ILE A 1 271 ? 23.819 -8.860 -0.507 1.00 85.62 271 ILE A O 1
ATOM 2290 N N . THR A 1 272 ? 25.350 -7.474 0.398 1.00 84.75 272 THR A N 1
ATOM 2291 C CA . THR A 1 272 ? 26.038 -8.467 1.210 1.00 84.75 272 THR A CA 1
ATOM 2292 C C . THR A 1 272 ? 26.161 -7.887 2.608 1.00 84.75 272 THR A C 1
ATOM 2294 O O . THR A 1 272 ? 26.871 -6.902 2.809 1.00 84.75 272 THR A O 1
ATOM 2297 N N . GLU A 1 273 ? 25.418 -8.455 3.554 1.00 77.06 273 GLU A N 1
ATOM 2298 C CA . GLU A 1 273 ? 25.448 -8.044 4.957 1.00 77.06 273 GLU A CA 1
ATOM 2299 C C . GLU A 1 273 ? 25.780 -9.242 5.850 1.00 77.06 273 GLU A C 1
ATOM 2301 O O . GLU A 1 273 ? 25.251 -10.333 5.630 1.00 77.06 273 GLU A O 1
ATOM 2306 N N . PRO A 1 274 ? 26.625 -9.079 6.879 1.00 71.00 274 PRO A N 1
ATOM 2307 C CA . PRO A 1 274 ? 26.843 -10.140 7.852 1.00 71.00 274 PRO A CA 1
ATOM 2308 C C . PRO A 1 274 ? 25.543 -10.409 8.623 1.00 71.00 274 PRO A C 1
ATOM 2310 O O . PRO A 1 274 ? 24.910 -9.471 9.111 1.00 71.00 274 PRO A O 1
ATOM 2313 N N . LEU A 1 275 ? 25.147 -11.678 8.774 1.00 60.69 275 LEU A N 1
ATOM 2314 C CA . LEU A 1 275 ? 24.063 -12.033 9.693 1.00 60.69 275 LEU A CA 1
ATOM 2315 C C . LEU A 1 275 ? 24.607 -11.919 11.123 1.00 60.69 275 LEU A C 1
ATOM 2317 O O . LEU A 1 275 ? 25.346 -12.789 11.585 1.00 60.69 275 LEU A O 1
ATOM 2321 N N . SER A 1 276 ? 24.288 -10.809 11.792 1.00 49.53 276 SER A N 1
ATOM 2322 C CA . SER A 1 276 ? 24.592 -10.564 13.210 1.00 49.53 276 SER A CA 1
ATOM 2323 C C . SER A 1 276 ? 23.556 -11.156 14.152 1.00 49.53 276 SER A C 1
ATOM 2325 O O . SER A 1 276 ? 22.355 -11.036 13.814 1.00 49.53 276 SER A O 1
#

Radius of gyration: 20.49 Å; Cα contacts (8 Å, |Δi|>4): 297; chains: 1; bounding box: 54×46×79 Å

Sequence (276 aa):
MDSTSKEEKNELHPKQMLEDNYKNIKNNSEEDNHHEFHYKATLLRHTYNLNPERINEVQENFKKYLNIFLAYIRTDKPESADFFQRVTLGRFFKKLFMLITFVIHPINCDESLKQLNNMNDVTLCNTMLYEECREFFGLKSILEPKKLDQEEWSLDEWGKNYWNFLHALSILVQYEYQKDSNHPAMDYLALIMVNFHIILPCSVCSVHYKERNPLVNITLPILHGKDAIYVIYELHNIVRLRNGLVWFPIESFVKNWNLEILKSENVDIDITEPLS

Nearest PDB structures (foldseek):
  6iv1-assembly1_B  TM=2.934E-01  e=1.001E+00  Klebsiella pneumoniae IS53

Mean predicted aligned error: 8.43 Å

Solvent-accessible surface area (backbone atoms only — not comparable to full-atom values): 15943 Å² total; per-residue (Å²): 140,80,87,80,79,80,79,78,79,81,70,80,55,71,66,56,61,56,55,52,61,61,53,67,73,73,70,77,84,74,90,73,101,63,68,55,49,76,49,74,48,79,33,81,28,62,41,66,60,77,50,69,70,63,48,51,54,44,47,58,50,32,54,55,28,45,50,49,51,37,39,75,72,19,66,67,69,79,89,80,62,53,74,66,55,31,37,54,50,7,49,50,50,47,44,48,52,50,35,49,43,71,60,68,58,50,100,54,46,71,59,54,50,50,52,55,70,70,47,52,34,53,55,49,49,68,63,55,36,35,66,54,45,31,51,75,71,58,38,64,86,78,47,79,87,61,80,83,54,81,74,47,73,36,68,71,49,44,48,52,46,51,48,54,29,51,53,37,47,21,49,43,34,42,45,50,32,76,74,34,82,84,45,62,44,50,58,34,48,22,61,41,51,51,52,47,46,81,72,44,92,46,67,67,59,21,50,59,46,55,76,57,40,28,51,71,73,43,18,46,45,30,66,74,44,67,24,39,46,58,54,52,52,49,55,52,35,57,53,32,46,76,72,76,40,75,75,72,56,67,70,57,50,33,54,74,69,73,45,44,78,77,44,76,46,80,44,82,44,80,46,77,44,78,67,125

Organism: Cotesia congregata (NCBI:txid51543)

InterPro domains:
  IPR017905 ERV/ALR sulfhydryl oxidase domain [PS51324] (151-257)
  IPR036774 ERV/ALR sulfhydryl oxidase domain superfamily [G3DSA:1.20.120.310] (153-263)
  IPR036774 ERV/ALR sulfhydryl oxidase domain superfamily [SSF69000] (152-260)